Protein AF-A0A7I9XIT5-F1 (afdb_monomer_lite)

Secondary structure (DSSP, 8-state):
-HHHHHHHHHHHHTT-SSTTEEEEEEE--SSS--EEEEEEEEEEE-SS-EEEEEETTSHHHHHHHH--EEEEEEEEGGGTEEEEEEEEEEEPPHHHHHHHHHHS-HHHHHHHHT--TTPPBSSHHHHHHHHHHHHHHHHSPP-SS-TTEEEEEEEEP--TT----EEEE--------------------------------------------------BPPPP-

Radius of gyration: 21.76 Å; chains: 1; bounding box: 58×54×47 Å

Structure (mmCIF, N/CA/C/O backbone):
data_AF-A0A7I9XIT5-F1
#
_entry.id   AF-A0A7I9XIT5-F1
#
loop_
_atom_site.group_PDB
_atom_site.id
_atom_site.type_symbol
_atom_site.label_atom_id
_atom_site.label_alt_id
_atom_site.label_comp_id
_atom_site.label_asym_id
_atom_site.label_entity_id
_atom_site.label_seq_id
_atom_site.pdbx_PDB_ins_code
_atom_site.Cartn_x
_atom_site.Cartn_y
_atom_site.Cartn_z
_atom_site.occupancy
_atom_site.B_iso_or_equiv
_atom_site.auth_seq_id
_atom_site.auth_comp_id
_atom_site.auth_asym_id
_atom_site.auth_atom_id
_atom_site.pdbx_PDB_model_num
ATOM 1 N N . MET A 1 1 ? -12.467 -7.621 12.730 1.00 86.25 1 MET A N 1
ATOM 2 C CA . MET A 1 1 ? -12.068 -8.344 11.501 1.00 86.25 1 MET A CA 1
ATOM 3 C C . MET A 1 1 ? -13.277 -8.776 10.677 1.00 86.25 1 MET A C 1
ATOM 5 O O . MET A 1 1 ? -13.441 -8.299 9.565 1.00 86.25 1 MET A O 1
ATOM 9 N N . GLU A 1 2 ? -14.164 -9.616 11.218 1.00 90.19 2 GLU A N 1
ATOM 10 C CA . GLU A 1 2 ? -15.289 -10.217 10.475 1.00 90.19 2 GLU A CA 1
ATOM 11 C C . GLU A 1 2 ? -16.214 -9.196 9.798 1.00 90.19 2 GLU A C 1
ATOM 13 O O . GLU A 1 2 ? -16.562 -9.346 8.630 1.00 90.19 2 GLU A O 1
ATOM 18 N N . LEU A 1 3 ? -16.551 -8.107 10.500 1.00 90.56 3 LEU A N 1
ATOM 19 C CA . LEU A 1 3 ? -17.359 -7.019 9.942 1.00 90.56 3 LEU A CA 1
ATOM 20 C C . LEU A 1 3 ? -16.701 -6.366 8.717 1.00 90.56 3 LEU A C 1
ATOM 22 O O . LEU A 1 3 ? -17.386 -6.091 7.735 1.00 90.56 3 LEU A O 1
ATOM 26 N N . PHE A 1 4 ? -15.381 -6.158 8.758 1.00 93.94 4 PHE A N 1
ATOM 27 C CA . PHE A 1 4 ? -14.629 -5.629 7.621 1.00 93.94 4 PHE A CA 1
ATOM 28 C C . PHE A 1 4 ? -14.715 -6.584 6.429 1.00 93.94 4 PHE A C 1
ATOM 30 O O . PHE A 1 4 ? -15.044 -6.146 5.333 1.00 93.94 4 PHE A O 1
ATOM 37 N N . ILE A 1 5 ? -14.476 -7.882 6.649 1.00 94.44 5 ILE A N 1
ATOM 38 C CA . ILE A 1 5 ? -14.516 -8.902 5.590 1.00 94.44 5 ILE A CA 1
ATOM 39 C C . ILE A 1 5 ? -15.898 -8.929 4.937 1.00 94.44 5 ILE A C 1
ATOM 41 O O . ILE A 1 5 ? -16.004 -8.828 3.718 1.00 94.44 5 ILE A O 1
ATOM 45 N N . ARG A 1 6 ? -16.967 -8.975 5.739 1.00 95.12 6 ARG A N 1
ATOM 46 C CA . ARG A 1 6 ? -18.344 -8.940 5.231 1.00 95.12 6 ARG A CA 1
ATOM 47 C C . ARG A 1 6 ? -18.611 -7.701 4.379 1.00 95.12 6 ARG A C 1
ATOM 49 O O . ARG A 1 6 ? -19.305 -7.771 3.372 1.00 95.12 6 ARG A O 1
ATOM 56 N N . TRP A 1 7 ? -18.084 -6.554 4.785 1.00 95.50 7 TRP A N 1
ATOM 57 C CA . TRP A 1 7 ? -18.271 -5.308 4.056 1.00 95.50 7 TRP A CA 1
ATOM 58 C C . TRP A 1 7 ? -17.430 -5.193 2.795 1.00 95.50 7 TRP A C 1
ATOM 60 O O . TRP A 1 7 ? -17.923 -4.642 1.816 1.00 95.50 7 TRP A O 1
ATOM 70 N N . LEU A 1 8 ? -16.209 -5.722 2.810 1.00 95.69 8 LEU A N 1
ATOM 71 C CA . LEU A 1 8 ? -15.379 -5.834 1.622 1.00 95.69 8 LEU A CA 1
ATOM 72 C C . LEU A 1 8 ? -16.066 -6.729 0.586 1.00 95.69 8 LEU A C 1
ATOM 74 O O . LEU A 1 8 ? -16.166 -6.336 -0.570 1.00 95.69 8 LEU A O 1
ATOM 78 N N . LEU A 1 9 ? -16.604 -7.879 1.006 1.00 96.25 9 LEU A N 1
ATOM 79 C CA . LEU A 1 9 ? -17.381 -8.760 0.129 1.00 96.25 9 LEU A CA 1
ATOM 80 C C . LEU A 1 9 ? -18.624 -8.050 -0.420 1.00 96.25 9 LEU A C 1
ATOM 82 O O . LEU A 1 9 ? -18.841 -8.056 -1.621 1.00 96.25 9 LEU A O 1
ATOM 86 N N . HIS A 1 10 ? -19.360 -7.316 0.416 1.00 95.50 10 HIS A N 1
ATOM 87 C CA . HIS A 1 10 ? -20.487 -6.503 -0.051 1.00 95.50 10 HIS A CA 1
ATOM 88 C C . HIS A 1 10 ? -20.076 -5.412 -1.060 1.00 95.50 10 HIS A C 1
ATOM 90 O O . HIS A 1 10 ? -20.835 -5.096 -1.969 1.00 95.50 10 HIS A O 1
ATOM 96 N N . ALA A 1 11 ? -18.886 -4.819 -0.916 1.00 95.75 11 ALA A N 1
ATOM 97 C CA . ALA A 1 11 ? -18.350 -3.874 -1.896 1.00 95.75 11 ALA A CA 1
ATOM 98 C C . ALA A 1 11 ? -17.992 -4.561 -3.222 1.00 95.75 11 ALA A C 1
ATOM 100 O O . ALA A 1 11 ? -18.266 -4.002 -4.281 1.00 95.75 11 ALA A O 1
ATOM 101 N N . VAL A 1 12 ? -17.438 -5.776 -3.167 1.00 96.06 12 VAL A N 1
ATOM 102 C CA . VAL A 1 12 ? -17.185 -6.610 -4.352 1.00 96.06 12 VAL A CA 1
ATOM 103 C C . VAL A 1 12 ? -18.496 -6.949 -5.062 1.00 96.06 12 VAL A C 1
ATOM 105 O O . VAL A 1 12 ? -18.626 -6.678 -6.253 1.00 96.06 12 VAL A O 1
ATOM 108 N N . ASP A 1 13 ? -19.480 -7.472 -4.331 1.00 96.25 13 ASP A N 1
ATOM 109 C CA . ASP A 1 13 ? -20.779 -7.875 -4.882 1.00 96.25 13 ASP A CA 1
ATOM 110 C C . ASP A 1 13 ? -21.563 -6.674 -5.434 1.00 96.25 13 ASP A C 1
ATOM 112 O O . ASP A 1 13 ? -22.269 -6.786 -6.433 1.00 96.25 13 ASP A O 1
ATOM 116 N N . GLY A 1 14 ? -21.393 -5.499 -4.820 1.00 93.12 14 GLY A N 1
ATOM 117 C CA . GLY A 1 14 ? -21.957 -4.230 -5.279 1.00 93.12 14 GLY A CA 1
ATOM 118 C C . GLY A 1 14 ? -21.224 -3.587 -6.462 1.00 93.12 14 GLY A C 1
ATOM 119 O O . GLY A 1 14 ? -21.567 -2.467 -6.833 1.00 93.12 14 GLY A O 1
ATOM 120 N N . GLY A 1 15 ? -20.203 -4.238 -7.032 1.00 94.56 15 GLY A N 1
ATOM 121 C CA . GLY A 1 15 ? -19.475 -3.738 -8.201 1.00 94.56 15 GLY A CA 1
ATOM 122 C C . GLY A 1 15 ? -18.632 -2.487 -7.936 1.00 94.56 15 GLY A C 1
ATOM 123 O O . GLY A 1 15 ? -18.342 -1.733 -8.865 1.00 94.56 15 GLY A O 1
ATOM 124 N N . VAL A 1 16 ? -18.237 -2.235 -6.683 1.00 95.44 16 VAL A N 1
ATOM 125 C CA . VAL A 1 16 ? -17.329 -1.129 -6.356 1.00 95.44 16 VAL A CA 1
ATOM 126 C C . VAL A 1 16 ? -15.998 -1.365 -7.066 1.00 95.44 16 VAL A C 1
ATOM 128 O O . VAL A 1 16 ? -15.422 -2.445 -6.961 1.00 95.44 16 VAL A O 1
ATOM 131 N N . ALA A 1 17 ? -15.496 -0.358 -7.783 1.00 94.88 17 ALA A N 1
ATOM 132 C CA . ALA A 1 17 ? -14.190 -0.437 -8.426 1.00 94.88 17 ALA A CA 1
ATOM 133 C C . ALA A 1 17 ? -13.080 -0.579 -7.372 1.00 94.88 17 ALA A C 1
ATOM 135 O O . ALA A 1 17 ? -13.061 0.164 -6.393 1.00 94.88 17 ALA A O 1
ATOM 136 N N . GLU A 1 18 ? -12.173 -1.538 -7.585 1.00 95.25 18 GLU A N 1
ATOM 137 C CA . GLU A 1 18 ? -10.997 -1.789 -6.738 1.00 95.25 18 GLU A CA 1
ATOM 138 C C . GLU A 1 18 ? -11.292 -1.720 -5.221 1.00 95.25 18 GLU A C 1
ATOM 140 O O . GLU A 1 18 ? -10.656 -0.963 -4.490 1.00 95.25 18 GLU A O 1
ATOM 145 N N . PRO A 1 19 ? -12.229 -2.522 -4.680 1.00 96.75 19 PRO A N 1
ATOM 146 C CA . PRO A 1 19 ? -12.700 -2.352 -3.301 1.00 96.75 19 PRO A CA 1
ATOM 147 C C . PRO A 1 19 ? -11.622 -2.676 -2.250 1.00 96.75 19 PRO A C 1
ATOM 149 O O . PRO A 1 19 ? -11.769 -2.346 -1.075 1.00 96.75 19 PRO A O 1
ATOM 152 N N . HIS A 1 20 ? -10.534 -3.314 -2.679 1.00 95.88 20 HIS A N 1
ATOM 153 C CA . HIS A 1 20 ? -9.351 -3.643 -1.895 1.00 95.88 20 HIS A CA 1
ATOM 154 C C . HIS A 1 20 ? -8.276 -2.535 -1.922 1.00 95.88 20 HIS A C 1
ATOM 156 O O . HIS A 1 20 ? -7.278 -2.643 -1.207 1.00 95.88 20 HIS A O 1
ATOM 162 N N . ALA A 1 21 ? -8.442 -1.485 -2.734 1.00 97.31 21 ALA A N 1
ATOM 163 C CA . ALA A 1 21 ? -7.584 -0.311 -2.694 1.00 97.31 21 ALA A CA 1
ATOM 164 C C . ALA A 1 21 ? -7.847 0.491 -1.410 1.00 97.31 21 ALA A C 1
ATOM 166 O O . ALA A 1 21 ? -8.987 0.674 -0.977 1.00 97.31 21 ALA A O 1
ATOM 167 N N . MET A 1 22 ? -6.775 0.967 -0.786 1.00 97.50 22 MET A N 1
ATOM 168 C CA . MET A 1 22 ? -6.832 1.710 0.468 1.00 97.50 22 MET A CA 1
ATOM 169 C C . MET A 1 22 ? -5.786 2.810 0.515 1.00 97.50 22 MET A C 1
ATOM 171 O O . MET A 1 22 ? -4.677 2.653 0.008 1.00 97.50 22 MET A O 1
ATOM 175 N N . THR A 1 23 ? -6.100 3.902 1.200 1.00 98.19 23 THR A N 1
ATOM 176 C CA . THR A 1 23 ? -5.106 4.917 1.545 1.00 98.19 23 THR A CA 1
ATOM 177 C C . THR A 1 23 ? -4.340 4.474 2.784 1.00 98.19 23 THR A C 1
ATOM 179 O O . THR A 1 23 ? -4.941 4.213 3.825 1.00 98.19 23 THR A O 1
ATOM 182 N N . VAL A 1 24 ? -3.014 4.422 2.680 1.00 97.88 24 VAL A N 1
ATOM 183 C CA . VAL A 1 24 ? -2.097 4.137 3.787 1.00 97.88 24 VAL A CA 1
ATOM 184 C C . VAL A 1 24 ? -1.400 5.415 4.216 1.00 97.88 24 VAL A C 1
ATOM 186 O O . VAL A 1 24 ? -0.627 6.002 3.451 1.00 97.88 24 VAL A O 1
ATOM 189 N N . SER A 1 25 ? -1.648 5.815 5.455 1.00 98.19 25 SER A N 1
ATOM 190 C CA . SER A 1 25 ? -1.069 6.998 6.078 1.00 98.19 25 SER A CA 1
ATOM 191 C C . SER A 1 25 ? 0.026 6.596 7.060 1.00 98.19 25 SER A C 1
ATOM 193 O O . SER A 1 25 ? -0.193 5.753 7.929 1.00 98.19 25 SER A O 1
ATOM 195 N N . THR A 1 26 ? 1.198 7.206 6.914 1.00 97.44 26 THR A N 1
ATOM 196 C CA . THR A 1 26 ? 2.395 7.004 7.744 1.00 97.44 26 THR A CA 1
ATOM 197 C C . THR A 1 26 ? 2.946 8.360 8.179 1.00 97.44 26 THR A C 1
ATOM 199 O O . THR A 1 26 ? 2.529 9.398 7.657 1.00 97.44 26 THR A O 1
ATOM 202 N N . VAL A 1 27 ? 3.861 8.381 9.148 1.00 97.19 27 VAL A N 1
ATOM 203 C CA . VAL A 1 27 ? 4.450 9.620 9.675 1.00 97.19 27 VAL A CA 1
ATOM 204 C C . VAL A 1 27 ? 5.961 9.456 9.802 1.00 97.19 27 VAL A C 1
ATOM 206 O O . VAL A 1 27 ? 6.433 8.431 10.294 1.00 97.19 27 VAL A O 1
ATOM 209 N N . SER A 1 28 ? 6.731 10.462 9.381 1.00 95.31 28 SER A N 1
ATOM 210 C CA . SER A 1 28 ? 8.186 10.453 9.562 1.00 95.31 28 SER A CA 1
ATOM 211 C C . SER A 1 28 ? 8.591 10.503 11.038 1.00 95.31 28 SER A C 1
ATOM 213 O O . SER A 1 28 ? 7.968 11.183 11.849 1.00 95.31 28 SER A O 1
ATOM 215 N N . ALA A 1 29 ? 9.681 9.815 11.380 1.00 92.00 29 ALA A N 1
ATOM 216 C CA . ALA A 1 29 ? 10.266 9.801 12.725 1.00 92.00 29 ALA A CA 1
ATOM 217 C C . ALA A 1 29 ? 11.288 10.941 12.946 1.00 92.00 29 ALA A C 1
ATOM 219 O O . ALA A 1 29 ? 12.336 10.735 13.550 1.00 92.00 29 ALA A O 1
ATOM 220 N N . SER A 1 30 ? 11.034 12.122 12.378 1.00 91.19 30 SER A N 1
ATOM 221 C CA . SER A 1 30 ? 11.889 13.313 12.497 1.00 91.19 30 SER A CA 1
ATOM 222 C C . SER A 1 30 ? 11.503 14.171 13.706 1.00 91.19 30 SER A C 1
ATOM 224 O O . SER A 1 30 ? 10.395 14.041 14.219 1.00 91.19 30 SER A O 1
ATOM 226 N N . ALA A 1 31 ? 12.390 15.088 14.119 1.00 90.25 31 ALA A N 1
ATOM 227 C CA . ALA A 1 31 ? 12.098 16.080 15.166 1.00 90.25 31 ALA A CA 1
ATOM 228 C C . ALA A 1 31 ? 10.831 16.902 14.861 1.00 90.25 31 ALA A C 1
ATOM 230 O O . ALA A 1 31 ? 10.067 17.226 15.763 1.00 90.25 31 ALA A O 1
ATOM 231 N N . GLU A 1 32 ? 10.573 17.155 13.574 1.00 94.19 32 GLU A N 1
ATOM 232 C CA . GLU A 1 32 ? 9.282 17.609 13.059 1.00 94.19 32 GLU A CA 1
ATOM 233 C C . GLU A 1 32 ? 8.607 16.474 12.272 1.00 94.19 32 GLU A C 1
ATOM 235 O O . GLU A 1 32 ? 8.936 16.270 11.095 1.00 94.19 32 GLU A O 1
ATOM 240 N N . PRO A 1 33 ? 7.695 15.693 12.874 1.00 93.62 33 PRO A N 1
ATOM 241 C CA . PRO A 1 33 ? 7.004 14.612 12.183 1.00 93.62 33 PRO A CA 1
ATOM 242 C C . PRO A 1 33 ? 6.127 15.146 11.043 1.00 93.62 33 PRO A C 1
ATOM 244 O O . PRO A 1 33 ? 5.300 16.038 11.238 1.00 93.62 33 PRO A O 1
ATOM 247 N N . ARG A 1 34 ? 6.274 14.586 9.839 1.00 95.69 34 ARG A N 1
ATOM 248 C CA . ARG A 1 34 ? 5.466 14.940 8.665 1.00 95.69 34 ARG A CA 1
ATOM 249 C C . ARG A 1 34 ? 4.620 13.737 8.241 1.00 95.69 34 ARG A C 1
ATOM 251 O O . ARG A 1 34 ? 5.191 12.691 7.917 1.00 95.69 34 ARG A O 1
ATOM 258 N N . PRO A 1 35 ? 3.279 13.853 8.223 1.00 96.75 35 PRO A N 1
ATOM 259 C CA . PRO A 1 35 ? 2.423 12.789 7.724 1.00 96.75 35 PRO A CA 1
ATOM 260 C C . PRO A 1 35 ? 2.558 12.656 6.207 1.00 96.75 35 PRO A C 1
ATOM 262 O O . PRO A 1 35 ? 2.826 13.621 5.488 1.00 96.75 35 PRO A O 1
ATOM 265 N N . SER A 1 36 ? 2.348 11.447 5.706 1.00 96.69 36 SER A N 1
ATOM 266 C CA . SER A 1 36 ? 2.300 11.163 4.281 1.00 96.69 36 SER A CA 1
ATOM 267 C C . SER A 1 36 ? 1.276 10.067 3.993 1.00 96.69 36 SER A C 1
ATOM 269 O O . SER A 1 36 ? 1.091 9.154 4.795 1.00 96.69 36 SER A O 1
ATOM 271 N N . ALA A 1 37 ? 0.593 10.154 2.852 1.00 97.19 37 ALA A N 1
ATOM 272 C CA . ALA A 1 37 ? -0.469 9.228 2.471 1.00 97.19 37 ALA A CA 1
ATOM 273 C C . ALA A 1 37 ? -0.344 8.827 0.997 1.00 97.19 37 ALA A C 1
ATOM 275 O O . ALA A 1 37 ? 0.180 9.585 0.182 1.00 97.19 37 ALA A O 1
ATOM 276 N N . ARG A 1 38 ? -0.780 7.611 0.661 1.00 97.12 38 ARG A N 1
ATOM 277 C CA . ARG A 1 38 ? -0.820 7.076 -0.711 1.00 97.12 38 ARG A CA 1
ATOM 278 C C . ARG A 1 38 ? -1.791 5.911 -0.807 1.00 97.12 38 ARG A C 1
ATOM 280 O O . ARG A 1 38 ? -2.030 5.246 0.197 1.00 97.12 38 ARG A O 1
ATOM 287 N N . VAL A 1 39 ? -2.270 5.625 -2.011 1.00 97.19 39 VAL A N 1
ATOM 288 C CA . VAL A 1 39 ? -3.070 4.426 -2.282 1.00 97.19 39 VAL A CA 1
ATOM 289 C C . VAL A 1 39 ? -2.159 3.201 -2.366 1.00 97.19 39 VAL A C 1
ATOM 291 O O . VAL A 1 39 ? -1.107 3.251 -3.002 1.00 97.19 39 VAL A O 1
ATOM 294 N N . LEU A 1 40 ? -2.556 2.113 -1.710 1.00 95.88 40 LEU A N 1
ATOM 295 C CA . LEU A 1 40 ? -1.983 0.775 -1.820 1.00 95.88 40 LEU A CA 1
ATOM 296 C C . LEU A 1 40 ? -3.095 -0.266 -1.949 1.00 95.88 40 LEU A C 1
ATOM 298 O O . LEU A 1 40 ? -4.263 -0.007 -1.674 1.00 95.88 40 LEU A O 1
ATOM 302 N N . ILE A 1 41 ? -2.692 -1.468 -2.337 1.00 94.44 41 ILE A N 1
ATOM 303 C CA . ILE A 1 41 ? -3.561 -2.631 -2.487 1.00 94.44 41 ILE A CA 1
ATOM 304 C C . ILE A 1 41 ? -3.482 -3.469 -1.210 1.00 94.44 41 ILE A C 1
ATOM 306 O O . ILE A 1 41 ? -2.389 -3.886 -0.810 1.00 94.44 41 ILE A O 1
ATOM 310 N N . LEU A 1 42 ? -4.637 -3.736 -0.599 1.00 95.62 42 LEU A N 1
ATOM 311 C CA . LEU A 1 42 ? -4.781 -4.768 0.422 1.00 95.62 42 LEU A CA 1
ATOM 312 C C . LEU A 1 42 ? -4.496 -6.135 -0.210 1.00 95.62 42 LEU A C 1
ATOM 314 O O . LEU A 1 42 ? -5.175 -6.546 -1.149 1.00 95.62 42 LEU A O 1
ATOM 318 N N . LYS A 1 43 ? -3.468 -6.819 0.289 1.00 91.31 43 LYS A N 1
ATOM 319 C CA . LYS A 1 43 ? -3.025 -8.123 -0.216 1.00 91.31 43 LYS A CA 1
ATOM 320 C C . LYS A 1 43 ? -3.790 -9.271 0.410 1.00 91.31 43 LYS A C 1
ATOM 322 O O . LYS A 1 43 ? -4.073 -10.248 -0.273 1.00 91.31 43 LYS A O 1
ATOM 327 N N . ASP A 1 44 ? -4.080 -9.149 1.698 1.00 92.31 44 ASP A N 1
ATOM 328 C CA . ASP A 1 44 ? -4.670 -10.224 2.478 1.00 92.31 44 ASP A CA 1
ATOM 329 C C . ASP A 1 44 ? -5.199 -9.711 3.817 1.00 92.31 44 ASP A C 1
ATOM 331 O O . ASP A 1 44 ? -4.865 -8.599 4.248 1.00 92.31 44 ASP A O 1
ATOM 335 N N . ILE A 1 45 ? -5.991 -10.547 4.482 1.00 93.00 45 ILE A N 1
ATOM 336 C CA . ILE A 1 45 ? -6.498 -10.314 5.830 1.00 93.00 45 ILE A CA 1
ATOM 337 C C . ILE A 1 45 ? -6.534 -11.644 6.569 1.00 93.00 45 ILE A C 1
ATOM 339 O O . ILE A 1 45 ? -7.233 -12.568 6.153 1.00 93.00 45 ILE A O 1
ATOM 343 N N . ASP A 1 46 ? -5.860 -11.716 7.707 1.00 90.69 46 ASP A N 1
ATOM 344 C CA . ASP A 1 46 ? -5.888 -12.889 8.572 1.00 90.69 46 ASP A CA 1
ATOM 345 C C . ASP A 1 46 ? -6.102 -12.491 10.042 1.00 90.69 46 ASP A C 1
ATOM 347 O O . ASP A 1 46 ? -6.501 -11.369 10.347 1.00 90.69 46 ASP A O 1
ATOM 351 N N . ARG A 1 47 ? -5.885 -13.419 10.982 1.00 88.31 47 ARG A N 1
ATOM 352 C CA . ARG A 1 47 ? -6.023 -13.141 12.426 1.00 88.31 47 ARG A CA 1
ATOM 353 C C . ARG A 1 47 ? -5.021 -12.104 12.935 1.00 88.31 47 ARG A C 1
ATOM 355 O O . ARG A 1 47 ? -5.275 -11.477 13.959 1.00 88.31 47 ARG A O 1
ATOM 362 N N . ALA A 1 48 ? -3.895 -11.964 12.251 1.00 87.44 48 ALA A N 1
ATOM 363 C CA . ALA A 1 48 ? -2.812 -11.072 12.589 1.00 87.44 48 ALA A CA 1
ATOM 364 C C . ALA A 1 48 ? -3.133 -9.638 12.115 1.00 87.44 48 ALA A C 1
ATOM 366 O O . ALA A 1 48 ? -2.861 -8.678 12.845 1.00 87.44 48 ALA A O 1
ATOM 367 N N . GLY A 1 49 ? -3.767 -9.458 10.953 1.00 92.62 49 GLY A N 1
ATOM 368 C CA . GLY A 1 49 ? -4.279 -8.145 10.552 1.00 92.62 49 GLY A CA 1
ATOM 369 C C . GLY A 1 49 ? -4.471 -7.948 9.054 1.00 92.62 49 GLY A C 1
ATOM 370 O O . GLY A 1 49 ? -4.830 -8.865 8.325 1.00 92.62 49 GLY A O 1
ATOM 371 N N . TRP A 1 50 ? -4.259 -6.709 8.605 1.00 95.94 50 TRP A N 1
ATOM 372 C CA . TRP A 1 50 ? -4.361 -6.311 7.199 1.00 95.94 50 TRP A CA 1
ATOM 373 C C . TRP A 1 50 ? -2.973 -6.283 6.571 1.00 95.94 50 TRP A C 1
ATOM 375 O O . TRP A 1 50 ? -2.102 -5.547 7.044 1.00 95.94 50 TRP A O 1
ATOM 385 N N . HIS A 1 51 ? -2.780 -7.034 5.488 1.00 94.50 51 HIS A N 1
ATOM 386 C CA . HIS A 1 51 ? -1.481 -7.151 4.835 1.00 94.50 51 HIS A CA 1
ATOM 387 C C . HIS A 1 51 ? -1.386 -6.272 3.592 1.00 94.50 51 HIS A C 1
ATOM 389 O O . HIS A 1 51 ? -2.288 -6.245 2.755 1.00 94.50 51 HIS A O 1
ATOM 395 N N . PHE A 1 52 ? -0.263 -5.587 3.424 1.00 94.50 52 PHE A N 1
ATOM 396 C CA . PHE A 1 52 ? 0.050 -4.786 2.244 1.00 94.50 52 PHE A CA 1
ATOM 397 C C . PHE A 1 52 ? 1.543 -4.851 1.934 1.00 94.50 52 PHE A C 1
ATOM 399 O O . PHE A 1 52 ? 2.361 -5.145 2.797 1.00 94.50 52 PHE A O 1
ATOM 406 N N . ALA A 1 53 ? 1.925 -4.572 0.691 1.00 89.75 53 ALA A N 1
ATOM 407 C CA . ALA A 1 53 ? 3.334 -4.545 0.316 1.00 89.75 53 ALA A CA 1
ATOM 408 C C . ALA A 1 53 ? 3.948 -3.160 0.565 1.00 89.75 53 ALA A C 1
ATOM 410 O O . ALA A 1 53 ? 3.403 -2.139 0.137 1.00 89.75 53 ALA A O 1
ATOM 411 N N . ALA A 1 54 ? 5.126 -3.127 1.180 1.00 89.00 54 ALA A N 1
ATOM 412 C CA . ALA A 1 54 ? 5.931 -1.925 1.317 1.00 89.00 54 ALA A CA 1
ATOM 413 C C . ALA A 1 54 ? 7.405 -2.240 1.065 1.00 89.00 54 ALA A C 1
ATOM 415 O O . ALA A 1 54 ? 8.002 -3.139 1.650 1.00 89.00 54 ALA A O 1
ATOM 416 N N . SER A 1 55 ? 7.999 -1.467 0.164 1.00 85.50 55 SER A N 1
ATOM 417 C CA . SER A 1 55 ? 9.409 -1.594 -0.157 1.00 85.50 55 SER A CA 1
ATOM 418 C C . SER A 1 55 ? 10.274 -0.865 0.872 1.00 85.50 55 SER A C 1
ATOM 420 O O . SER A 1 55 ? 9.973 0.287 1.199 1.00 85.50 55 SER A O 1
ATOM 422 N N . SER A 1 56 ? 11.343 -1.509 1.347 1.00 82.94 56 SER A N 1
ATOM 423 C CA . SER A 1 56 ? 12.291 -0.964 2.333 1.00 82.94 56 SER A CA 1
ATOM 424 C C . SER A 1 56 ? 12.983 0.314 1.845 1.00 82.94 56 SER A C 1
ATOM 426 O O . SER A 1 56 ? 13.211 1.223 2.637 1.00 82.94 56 SER A O 1
ATOM 428 N N . VAL A 1 57 ? 13.233 0.432 0.536 1.00 83.56 57 VAL A N 1
ATOM 429 C CA . VAL A 1 57 ? 13.841 1.630 -0.082 1.00 83.56 57 VAL A CA 1
ATOM 430 C C . VAL A 1 57 ? 12.835 2.743 -0.375 1.00 83.56 57 VAL A C 1
ATOM 432 O O . VAL A 1 57 ? 13.223 3.849 -0.742 1.00 83.56 57 VAL A O 1
ATOM 435 N N . SER A 1 58 ? 11.536 2.469 -0.238 1.00 89.06 58 SER A N 1
ATOM 436 C CA . SER A 1 58 ? 10.508 3.482 -0.458 1.00 89.06 58 SER A CA 1
ATOM 437 C C . SER A 1 58 ? 10.323 4.359 0.774 1.00 89.06 58 SER A C 1
ATOM 439 O O . SER A 1 58 ? 10.494 3.899 1.904 1.00 89.06 58 SER A O 1
ATOM 441 N N . ARG A 1 59 ? 9.850 5.596 0.575 1.00 90.94 59 ARG A N 1
ATOM 442 C CA . ARG A 1 59 ? 9.551 6.527 1.679 1.00 90.94 59 ARG A CA 1
ATOM 443 C C . ARG A 1 59 ? 8.695 5.883 2.778 1.00 90.94 59 ARG A C 1
ATOM 445 O O . ARG A 1 59 ? 9.043 5.974 3.946 1.00 90.94 59 ARG A O 1
ATOM 452 N N . LYS A 1 60 ? 7.614 5.183 2.409 1.00 93.25 60 LYS A N 1
ATOM 453 C CA . LYS A 1 60 ? 6.714 4.533 3.381 1.00 93.25 60 LYS A CA 1
ATOM 454 C C . LYS A 1 60 ? 7.409 3.414 4.168 1.00 93.25 60 LYS A C 1
ATOM 456 O O . LYS A 1 60 ? 7.149 3.267 5.350 1.00 93.25 60 LYS A O 1
ATOM 461 N N . GLY A 1 61 ? 8.291 2.642 3.527 1.00 91.62 61 GLY A N 1
ATOM 462 C CA . GLY A 1 61 ? 9.030 1.573 4.200 1.00 91.62 61 GLY A CA 1
ATOM 463 C C . GLY A 1 61 ? 10.043 2.141 5.186 1.00 91.62 61 GLY A C 1
ATOM 464 O O . GLY A 1 61 ? 10.106 1.696 6.326 1.00 91.62 61 GLY A O 1
ATOM 465 N N . ALA A 1 62 ? 10.757 3.192 4.779 1.00 91.94 62 ALA A N 1
ATOM 466 C CA . ALA A 1 62 ? 11.693 3.917 5.630 1.00 91.94 62 ALA A CA 1
ATOM 467 C C . ALA A 1 62 ? 11.012 4.629 6.817 1.00 91.94 62 ALA A C 1
ATOM 469 O O . ALA A 1 62 ? 11.605 4.718 7.894 1.00 91.94 62 ALA A O 1
ATOM 470 N N . GLU A 1 63 ? 9.793 5.147 6.628 1.00 94.75 63 GLU A N 1
ATOM 471 C CA . GLU A 1 63 ? 8.968 5.703 7.707 1.00 94.75 63 GLU A CA 1
ATOM 472 C C . GLU A 1 63 ? 8.513 4.595 8.666 1.00 94.75 63 GLU A C 1
ATOM 474 O O . GLU A 1 63 ? 8.805 4.688 9.853 1.00 94.75 63 GLU A O 1
ATOM 479 N N . LEU A 1 64 ? 7.915 3.507 8.161 1.00 95.00 64 LEU A N 1
ATOM 480 C CA . LEU A 1 64 ? 7.405 2.396 8.981 1.00 95.00 64 LEU A CA 1
ATOM 481 C C . LEU A 1 64 ? 8.495 1.646 9.757 1.00 95.00 64 LEU A C 1
ATOM 483 O O . LEU A 1 64 ? 8.231 1.143 10.845 1.00 95.00 64 LEU A O 1
ATOM 487 N N . ALA A 1 65 ? 9.722 1.605 9.236 1.00 92.50 65 ALA A N 1
ATOM 488 C CA . ALA A 1 65 ? 10.864 1.032 9.945 1.00 92.50 65 ALA A CA 1
ATOM 489 C C . ALA A 1 65 ? 11.265 1.838 11.194 1.00 92.50 65 ALA A C 1
ATOM 491 O O . ALA A 1 65 ? 11.821 1.272 12.130 1.00 92.50 65 ALA A O 1
AT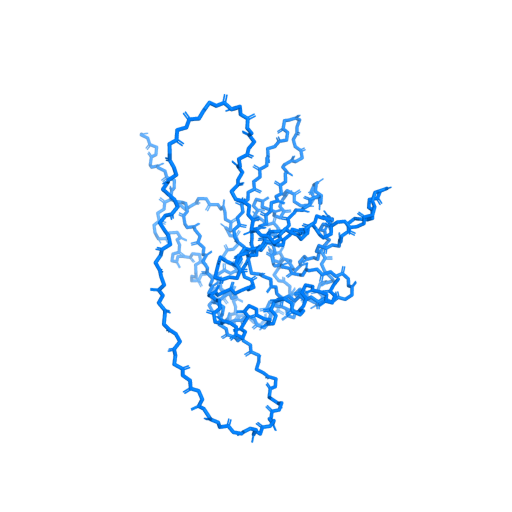OM 492 N N . ARG A 1 66 ? 11.008 3.155 11.212 1.00 94.81 66 ARG A N 1
ATOM 493 C CA . ARG A 1 66 ? 11.376 4.051 12.324 1.00 94.81 66 ARG A CA 1
ATOM 494 C C . ARG A 1 66 ? 10.193 4.411 13.218 1.00 94.81 66 ARG A C 1
ATOM 496 O O . ARG A 1 66 ? 10.359 4.571 14.420 1.00 94.81 66 ARG A O 1
ATOM 503 N N . ASN A 1 67 ? 9.012 4.554 12.630 1.00 95.94 67 ASN A N 1
ATOM 504 C CA . ASN A 1 67 ? 7.753 4.796 13.311 1.00 95.94 67 ASN A CA 1
ATOM 505 C C . ASN A 1 67 ? 6.697 3.847 12.729 1.00 95.94 67 ASN A C 1
ATOM 507 O O . ASN A 1 67 ? 6.163 4.117 11.651 1.00 95.94 67 ASN A O 1
ATOM 511 N N . PRO A 1 68 ? 6.371 2.746 13.423 1.00 95.56 68 PRO A N 1
ATOM 512 C CA . PRO A 1 68 ? 5.485 1.733 12.873 1.00 95.56 68 PRO A CA 1
ATOM 513 C C . PRO A 1 68 ? 4.002 2.125 12.962 1.00 95.56 68 PRO A C 1
ATOM 515 O O . PRO A 1 68 ? 3.152 1.336 12.556 1.00 95.56 68 PRO A O 1
ATOM 518 N N . ALA A 1 69 ? 3.658 3.309 13.484 1.00 96.12 69 ALA A N 1
ATOM 519 C CA . ALA A 1 69 ? 2.281 3.790 13.503 1.00 96.12 69 ALA A CA 1
ATOM 520 C C . ALA A 1 69 ? 1.743 3.977 12.075 1.00 96.12 69 ALA A C 1
ATOM 522 O O . ALA A 1 69 ? 2.346 4.658 11.240 1.00 96.12 69 ALA A O 1
ATOM 523 N N . VAL A 1 70 ? 0.582 3.384 11.802 1.00 97.06 70 VAL A N 1
ATOM 524 C CA . VAL A 1 70 ? -0.042 3.391 10.477 1.00 97.06 70 VAL A CA 1
ATOM 525 C C . VAL A 1 70 ? -1.560 3.502 10.585 1.00 97.06 70 VAL A C 1
ATOM 527 O O . VAL A 1 70 ? -2.179 2.950 11.497 1.00 97.06 70 VAL A O 1
ATOM 530 N N . ALA A 1 71 ? -2.170 4.189 9.621 1.00 97.25 71 ALA A N 1
ATOM 531 C CA . ALA A 1 71 ? -3.615 4.180 9.427 1.00 97.25 71 ALA A CA 1
ATOM 532 C C . ALA A 1 71 ? -3.971 3.733 8.005 1.00 97.25 71 ALA A C 1
ATOM 534 O O . ALA A 1 71 ? -3.367 4.185 7.032 1.00 97.25 71 ALA A O 1
ATOM 535 N N . LEU A 1 72 ? -4.969 2.860 7.888 1.00 97.38 72 LEU A N 1
ATOM 536 C CA . LEU A 1 72 ? -5.536 2.374 6.634 1.00 97.38 72 LEU A CA 1
ATOM 537 C C . LEU A 1 72 ? -6.946 2.945 6.482 1.00 97.38 72 LEU A C 1
ATOM 539 O O . LEU A 1 72 ? -7.749 2.863 7.413 1.00 97.38 72 LEU A O 1
ATOM 543 N N . THR A 1 73 ? -7.255 3.516 5.321 1.00 97.50 73 THR A N 1
ATOM 544 C CA . THR A 1 73 ? -8.583 4.062 5.013 1.00 97.50 73 THR A CA 1
ATOM 545 C C . THR A 1 73 ? -9.123 3.457 3.728 1.00 97.50 73 THR A C 1
ATOM 547 O O . THR A 1 73 ? -8.532 3.622 2.664 1.00 97.50 73 THR A O 1
ATOM 550 N N . PHE A 1 74 ? -10.274 2.801 3.832 1.00 96.75 74 PHE A N 1
ATOM 551 C CA . PHE A 1 74 ? -11.060 2.303 2.709 1.00 96.75 74 PHE A CA 1
ATOM 552 C C . PHE A 1 74 ? -12.246 3.232 2.504 1.00 96.75 74 PHE A C 1
ATOM 554 O O . PHE A 1 74 ? -12.918 3.595 3.474 1.00 96.75 74 PHE A O 1
ATOM 561 N N . TYR A 1 75 ? -12.518 3.602 1.259 1.00 95.56 75 TYR A N 1
ATOM 562 C CA . TYR A 1 75 ? -13.659 4.438 0.919 1.00 95.56 75 TYR A CA 1
ATOM 563 C C . TYR A 1 75 ? -14.403 3.844 -0.271 1.00 95.56 75 TYR A C 1
ATOM 565 O O . TYR A 1 75 ? -13.859 3.735 -1.365 1.00 95.56 75 TYR A O 1
ATOM 573 N N . TRP A 1 76 ? -15.656 3.460 -0.038 1.00 95.56 76 TRP A N 1
ATOM 574 C CA . TRP A 1 76 ? -16.541 2.880 -1.039 1.00 95.56 76 TRP A CA 1
ATOM 575 C C . TRP A 1 76 ? -17.712 3.843 -1.267 1.00 95.56 76 TRP A C 1
ATOM 577 O O . TRP A 1 76 ? -18.749 3.719 -0.605 1.00 95.56 76 TRP A O 1
ATOM 587 N N . PRO A 1 77 ? -17.555 4.834 -2.165 1.00 91.44 77 PRO A N 1
ATOM 588 C CA . PRO A 1 77 ? -18.529 5.912 -2.344 1.00 91.44 77 PRO A CA 1
ATOM 589 C C . PRO A 1 77 ? -19.906 5.399 -2.773 1.00 91.44 77 PRO A C 1
ATOM 591 O O . PRO A 1 77 ? -20.910 5.863 -2.244 1.00 91.44 77 PRO A O 1
ATOM 594 N N . ALA A 1 78 ? -19.961 4.383 -3.643 1.00 90.44 78 ALA A N 1
ATOM 595 C CA . ALA A 1 78 ? -21.216 3.768 -4.088 1.00 90.44 78 ALA A CA 1
ATOM 596 C C . ALA A 1 78 ? -22.027 3.132 -2.942 1.00 90.44 78 ALA A C 1
ATOM 598 O O . ALA A 1 78 ? -23.230 2.934 -3.070 1.00 90.44 78 ALA A O 1
ATOM 599 N N . LEU A 1 79 ? -21.376 2.835 -1.812 1.00 91.50 79 LEU A N 1
ATOM 600 C CA . LEU A 1 79 ? -22.007 2.296 -0.608 1.00 91.50 79 LEU A CA 1
ATOM 601 C C . LEU A 1 79 ? -22.135 3.331 0.522 1.00 91.50 79 LEU A C 1
ATOM 603 O O . LEU A 1 79 ? -22.546 2.962 1.623 1.00 91.50 79 LEU A O 1
ATOM 607 N N . GLY A 1 80 ? -21.722 4.586 0.299 1.00 90.44 80 GLY A N 1
ATOM 608 C CA . GLY A 1 80 ? -21.695 5.629 1.332 1.00 90.44 80 GLY A CA 1
ATOM 609 C C . GLY A 1 80 ? -20.867 5.235 2.560 1.00 90.44 80 GLY A C 1
ATOM 610 O O . GLY A 1 80 ? -21.258 5.512 3.695 1.00 90.44 80 GLY A O 1
ATOM 611 N N . ARG A 1 81 ? -19.762 4.503 2.362 1.00 92.44 81 ARG A N 1
ATOM 612 C CA . ARG A 1 81 ? -19.069 3.810 3.455 1.00 92.44 81 ARG A CA 1
ATOM 613 C C . ARG A 1 81 ? -17.584 4.134 3.501 1.00 92.44 81 ARG A C 1
ATOM 615 O O . ARG A 1 81 ? -16.883 4.012 2.498 1.00 92.44 81 ARG A O 1
ATOM 622 N N . GLN A 1 82 ? -17.102 4.452 4.701 1.00 94.69 82 GLN A N 1
ATOM 623 C CA . GLN A 1 82 ? -15.682 4.574 5.002 1.00 94.69 82 GLN A CA 1
ATOM 624 C C . GLN A 1 82 ? -15.299 3.641 6.154 1.00 94.69 82 GLN A C 1
ATOM 626 O O . GLN A 1 82 ? -15.995 3.560 7.170 1.00 94.69 82 GLN A O 1
ATOM 631 N N . VAL A 1 83 ? -14.166 2.956 6.009 1.00 94.94 83 VAL A N 1
ATOM 632 C CA . VAL A 1 83 ? -13.588 2.134 7.074 1.00 94.94 83 VAL A CA 1
ATOM 633 C C . VAL A 1 83 ? -12.184 2.614 7.390 1.00 94.94 83 VAL A C 1
ATOM 635 O O . VAL A 1 83 ? -11.349 2.717 6.493 1.00 94.94 83 VAL A O 1
ATOM 638 N N . ARG A 1 84 ? -11.924 2.888 8.671 1.00 95.62 84 ARG A N 1
ATOM 639 C CA . ARG A 1 84 ? -10.603 3.263 9.178 1.00 95.62 84 ARG A CA 1
ATOM 640 C C . ARG A 1 84 ? -10.059 2.193 10.114 1.00 95.62 84 ARG A C 1
ATOM 642 O O . ARG A 1 84 ? -10.754 1.758 11.033 1.00 95.62 84 ARG A O 1
ATOM 649 N N . VAL A 1 85 ? -8.809 1.811 9.887 1.00 94.12 85 VAL A N 1
ATOM 650 C CA . VAL A 1 85 ? -8.031 0.907 10.739 1.00 94.12 85 VAL A CA 1
ATOM 651 C C . VAL A 1 85 ? -6.783 1.654 11.186 1.00 94.12 85 VAL A C 1
ATOM 653 O O . VAL A 1 85 ? -6.031 2.136 10.347 1.00 94.12 85 VAL A O 1
ATOM 656 N N . GLU A 1 86 ? -6.561 1.762 12.489 1.00 95.38 86 GLU A N 1
ATOM 657 C CA . GLU A 1 86 ? -5.368 2.380 13.078 1.00 95.38 86 GLU A CA 1
ATOM 658 C C . GLU A 1 86 ? -4.587 1.300 13.830 1.00 95.38 86 GLU A C 1
ATOM 660 O O . GLU A 1 86 ? -5.184 0.451 14.499 1.00 95.38 86 GLU A O 1
ATOM 665 N N . GLY A 1 87 ? -3.262 1.284 13.684 1.00 93.88 87 GLY A N 1
ATOM 666 C CA . GLY A 1 87 ? -2.457 0.203 14.233 1.00 93.88 87 GLY A CA 1
ATOM 667 C C . GLY A 1 87 ? -0.951 0.377 14.081 1.00 93.88 87 GLY A C 1
ATOM 668 O O . GLY A 1 87 ? -0.445 1.464 13.800 1.00 93.88 87 GLY A O 1
ATOM 669 N N . VAL A 1 88 ? -0.243 -0.732 14.287 1.00 95.31 88 VAL A N 1
ATOM 670 C CA . VAL A 1 88 ? 1.215 -0.846 14.175 1.00 95.31 88 VAL A CA 1
ATOM 671 C C . VAL A 1 88 ? 1.545 -1.780 13.015 1.00 95.31 88 VAL A C 1
ATOM 673 O O . VAL A 1 88 ? 1.074 -2.919 12.981 1.00 95.31 88 VAL A O 1
ATOM 676 N N . ALA A 1 89 ? 2.361 -1.307 12.075 1.00 95.12 89 ALA A N 1
ATOM 677 C CA . ALA A 1 89 ? 2.886 -2.112 10.984 1.00 95.12 89 ALA A CA 1
ATOM 678 C C . ALA A 1 89 ? 4.073 -2.965 11.454 1.00 95.12 89 ALA A C 1
ATOM 680 O O . ALA A 1 89 ? 4.981 -2.473 12.125 1.00 95.12 89 ALA A O 1
ATOM 681 N N . ARG A 1 90 ? 4.096 -4.237 11.060 1.00 92.31 90 ARG A N 1
ATOM 682 C CA . ARG A 1 90 ? 5.219 -5.162 11.260 1.00 92.31 90 ARG A CA 1
ATOM 683 C C . ARG A 1 90 ? 5.551 -5.844 9.941 1.00 92.31 90 ARG A C 1
ATOM 685 O O . ARG A 1 90 ? 4.656 -6.079 9.137 1.00 92.31 90 ARG A O 1
ATOM 692 N N . ALA A 1 91 ? 6.825 -6.135 9.702 1.00 90.69 91 ALA A N 1
ATOM 693 C CA . ALA A 1 91 ? 7.209 -6.947 8.553 1.00 90.69 91 ALA A CA 1
ATOM 694 C C . ALA A 1 91 ? 6.743 -8.394 8.766 1.00 90.69 91 ALA A C 1
ATOM 696 O O . ALA A 1 91 ? 6.935 -8.947 9.851 1.00 90.69 91 ALA A O 1
ATOM 697 N N . ASP A 1 92 ? 6.154 -8.990 7.733 1.00 86.81 92 ASP A N 1
ATOM 698 C CA . ASP A 1 92 ? 5.856 -10.419 7.718 1.00 86.81 92 ASP A CA 1
ATOM 699 C C . ASP A 1 92 ? 7.162 -11.233 7.643 1.00 86.81 92 ASP A C 1
ATOM 701 O O . ASP A 1 92 ? 8.183 -10.731 7.151 1.00 86.81 92 ASP A O 1
ATOM 705 N N . PRO A 1 93 ? 7.146 -12.509 8.074 1.00 87.12 93 PRO A N 1
ATOM 706 C CA . PRO A 1 93 ? 8.268 -13.421 7.899 1.00 87.12 93 PRO A CA 1
ATOM 707 C C . PRO A 1 93 ? 8.815 -13.424 6.458 1.00 87.12 93 PRO A C 1
ATOM 709 O O . PRO A 1 93 ? 8.031 -13.336 5.500 1.00 87.12 93 PRO A O 1
ATOM 712 N N . PRO A 1 94 ? 10.141 -13.583 6.266 1.00 83.88 94 PRO A N 1
ATOM 713 C CA . PRO A 1 94 ? 10.762 -13.597 4.939 1.00 83.88 94 PRO A CA 1
ATOM 714 C C . PRO A 1 94 ? 10.111 -14.586 3.965 1.00 83.88 94 PRO A C 1
ATOM 716 O O . PRO A 1 94 ? 9.996 -14.303 2.775 1.00 83.88 94 PRO A O 1
ATOM 719 N N . GLN A 1 95 ? 9.626 -15.719 4.475 1.00 85.12 95 GLN A N 1
ATOM 720 C CA . GLN A 1 95 ? 8.950 -16.755 3.699 1.00 85.12 95 GLN A CA 1
ATOM 721 C C . GLN A 1 95 ? 7.641 -16.238 3.082 1.00 85.12 95 GLN A C 1
ATOM 723 O O . GLN A 1 95 ? 7.463 -16.346 1.870 1.00 85.12 95 GLN A O 1
ATOM 728 N N . LEU A 1 96 ? 6.777 -15.587 3.874 1.00 84.25 96 LEU A N 1
ATOM 729 C CA . LEU A 1 96 ? 5.518 -15.004 3.386 1.00 84.25 96 LEU A CA 1
ATOM 730 C C . LEU A 1 96 ? 5.764 -13.843 2.416 1.00 84.25 96 LEU A C 1
ATOM 732 O O . LEU A 1 96 ? 5.035 -13.666 1.440 1.00 84.25 96 LEU A O 1
ATOM 736 N N . THR A 1 97 ? 6.821 -13.065 2.653 1.00 84.31 97 THR A N 1
ATOM 737 C CA . THR A 1 97 ? 7.254 -12.013 1.728 1.00 84.31 97 THR A CA 1
ATOM 738 C C . THR A 1 97 ? 7.699 -12.598 0.381 1.00 84.31 97 THR A C 1
ATOM 740 O O . THR A 1 97 ? 7.294 -12.102 -0.673 1.00 84.31 97 THR A O 1
ATOM 743 N N . ALA A 1 98 ? 8.497 -13.669 0.392 1.00 84.31 98 ALA A N 1
ATOM 744 C CA . ALA A 1 98 ? 8.949 -14.343 -0.823 1.00 84.31 98 ALA A CA 1
ATOM 745 C C . ALA A 1 98 ? 7.790 -15.013 -1.581 1.00 84.31 98 ALA A C 1
ATOM 747 O O . ALA A 1 98 ? 7.767 -15.012 -2.811 1.00 84.31 98 ALA A O 1
ATOM 748 N N . GLU A 1 99 ? 6.811 -15.570 -0.870 1.00 85.81 99 GLU A N 1
ATOM 749 C CA . GLU A 1 99 ? 5.580 -16.107 -1.456 1.00 85.81 99 GLU A CA 1
ATOM 750 C C . GLU A 1 99 ? 4.731 -15.021 -2.122 1.00 85.81 99 GLU A C 1
ATOM 752 O O . GLU A 1 99 ? 4.380 -15.182 -3.292 1.00 85.81 99 GLU A O 1
ATOM 757 N N . ASP A 1 100 ? 4.475 -13.893 -1.446 1.00 85.38 100 ASP A N 1
ATOM 758 C CA . ASP A 1 100 ? 3.771 -12.750 -2.049 1.00 85.38 100 ASP A CA 1
ATOM 759 C C . ASP A 1 100 ? 4.502 -12.249 -3.294 1.00 85.38 100 ASP A C 1
ATOM 761 O O . ASP A 1 100 ? 3.874 -12.016 -4.325 1.00 85.38 100 ASP A O 1
ATOM 765 N N . PHE A 1 101 ? 5.831 -12.126 -3.236 1.00 85.75 101 PHE A N 1
ATOM 766 C CA . PHE A 1 101 ? 6.619 -11.705 -4.388 1.00 85.75 101 PHE A CA 1
ATOM 767 C C . PHE A 1 101 ? 6.498 -12.688 -5.556 1.00 85.75 101 PHE A C 1
ATOM 769 O O . PHE A 1 101 ? 6.236 -12.264 -6.679 1.00 85.75 101 PHE A O 1
ATOM 776 N N . ARG A 1 102 ? 6.624 -13.998 -5.306 1.00 86.38 102 ARG A N 1
ATOM 777 C CA . ARG A 1 102 ? 6.480 -15.034 -6.343 1.00 86.38 102 ARG A CA 1
ATOM 778 C C . ARG A 1 102 ? 5.073 -15.089 -6.934 1.00 86.38 102 ARG A C 1
ATOM 780 O O . ARG A 1 102 ? 4.949 -15.389 -8.115 1.00 86.38 102 ARG A O 1
ATOM 787 N N . ALA A 1 103 ? 4.038 -14.765 -6.164 1.00 87.06 103 ALA A N 1
ATOM 788 C CA . ALA A 1 103 ? 2.656 -14.744 -6.642 1.00 87.06 103 ALA A CA 1
ATOM 789 C C . ALA A 1 103 ? 2.337 -13.556 -7.573 1.00 87.06 103 ALA A C 1
ATOM 791 O O . ALA A 1 103 ? 1.281 -13.537 -8.210 1.00 87.06 103 ALA A O 1
ATOM 792 N N . ARG A 1 104 ? 3.218 -12.551 -7.660 1.00 86.88 104 ARG A N 1
ATOM 793 C CA . ARG A 1 104 ? 3.059 -11.408 -8.570 1.00 86.88 104 ARG A CA 1
ATOM 794 C C . ARG A 1 104 ? 3.311 -11.820 -10.021 1.00 86.88 104 ARG A C 1
ATOM 796 O O . ARG A 1 104 ? 4.115 -12.710 -10.292 1.00 86.88 104 ARG A O 1
ATOM 803 N N . SER A 1 105 ? 2.666 -11.116 -10.953 1.00 88.00 105 SER A N 1
ATOM 804 C CA . SER A 1 105 ? 2.999 -11.216 -12.377 1.00 88.00 105 SER A CA 1
ATOM 805 C C . SER A 1 105 ? 4.454 -10.817 -12.623 1.00 88.00 105 SER A C 1
ATOM 807 O O . SER A 1 105 ? 5.016 -10.019 -11.870 1.00 88.00 105 SER A O 1
ATOM 809 N N . ASP A 1 106 ? 5.041 -11.315 -13.709 1.00 87.00 106 ASP A N 1
ATOM 810 C CA . ASP A 1 106 ? 6.389 -10.937 -14.146 1.00 87.00 106 ASP A CA 1
ATOM 811 C C . ASP A 1 106 ? 6.586 -9.427 -14.174 1.00 87.00 106 ASP A C 1
ATOM 813 O O . ASP A 1 106 ? 7.532 -8.925 -13.579 1.00 87.00 106 ASP A O 1
ATOM 817 N N . VAL A 1 107 ? 5.638 -8.701 -14.771 1.00 87.50 107 VAL A N 1
ATOM 818 C CA . VAL A 1 107 ? 5.669 -7.236 -14.832 1.00 87.50 107 VAL A CA 1
ATOM 819 C C . VAL A 1 107 ? 5.769 -6.641 -13.428 1.00 87.50 107 VAL A C 1
ATOM 821 O O . VAL A 1 107 ? 6.632 -5.810 -13.163 1.00 87.50 107 VAL A O 1
ATOM 824 N N . ALA A 1 108 ? 4.936 -7.092 -12.490 1.00 85.31 108 ALA A N 1
ATOM 825 C CA . ALA A 1 108 ? 4.945 -6.579 -11.124 1.00 85.31 108 ALA A CA 1
ATOM 826 C C . ALA A 1 108 ? 6.216 -6.973 -10.343 1.00 85.31 108 ALA A C 1
ATOM 828 O O . ALA A 1 108 ? 6.666 -6.203 -9.488 1.00 85.31 108 ALA A O 1
ATOM 829 N N . ARG A 1 109 ? 6.813 -8.138 -10.630 1.00 86.88 109 ARG A N 1
ATOM 830 C CA . ARG A 1 109 ? 8.114 -8.547 -10.076 1.00 86.88 109 ARG A CA 1
ATOM 831 C C . ARG A 1 109 ? 9.245 -7.682 -10.624 1.00 86.88 109 ARG A C 1
ATOM 833 O O . ARG A 1 109 ? 9.971 -7.100 -9.827 1.00 86.88 109 ARG A O 1
ATOM 840 N N . THR A 1 110 ? 9.330 -7.506 -11.942 1.00 87.81 110 THR A N 1
ATOM 841 C CA . THR A 1 110 ? 10.302 -6.621 -12.602 1.00 87.81 110 THR A CA 1
ATOM 842 C C . THR A 1 110 ? 10.200 -5.195 -12.063 1.00 87.81 110 THR A C 1
ATOM 844 O O . THR A 1 110 ? 11.199 -4.629 -11.632 1.00 87.81 110 THR A O 1
ATOM 847 N N . MET A 1 111 ? 8.990 -4.631 -11.971 1.00 85.69 111 MET A N 1
ATOM 848 C CA . MET A 1 111 ? 8.787 -3.292 -11.403 1.00 85.69 111 MET A CA 1
ATOM 849 C C . MET A 1 111 ? 9.289 -3.188 -9.960 1.00 85.69 111 MET A C 1
ATOM 851 O O . MET A 1 111 ? 9.889 -2.182 -9.585 1.00 85.69 111 MET A O 1
ATOM 855 N N . ALA A 1 112 ? 9.059 -4.213 -9.137 1.00 83.44 112 ALA A N 1
ATOM 856 C CA . ALA A 1 112 ? 9.536 -4.234 -7.758 1.00 83.44 112 ALA A CA 1
ATOM 857 C C . ALA A 1 112 ? 11.069 -4.362 -7.654 1.00 83.44 112 ALA A C 1
ATOM 859 O O . ALA A 1 112 ? 11.655 -3.774 -6.745 1.00 83.44 112 ALA A O 1
ATOM 860 N N . LEU A 1 113 ? 11.705 -5.073 -8.590 1.00 84.94 113 LEU A N 1
ATOM 861 C CA . LEU A 1 113 ? 13.160 -5.259 -8.664 1.00 84.94 113 LEU A CA 1
ATOM 862 C C . LEU A 1 113 ? 13.918 -4.029 -9.177 1.00 84.94 113 LEU A C 1
ATOM 864 O O . LEU A 1 113 ? 15.113 -3.915 -8.937 1.00 84.94 113 LEU A O 1
ATOM 868 N N . THR A 1 114 ? 13.241 -3.047 -9.784 1.00 85.25 114 THR A N 1
ATOM 869 C CA . THR A 1 114 ? 13.894 -1.770 -10.144 1.00 85.25 114 THR A CA 1
ATOM 870 C C . THR A 1 114 ? 14.552 -1.075 -8.946 1.00 85.25 114 THR A C 1
ATOM 872 O O . THR A 1 114 ? 15.454 -0.263 -9.134 1.00 85.25 114 THR A O 1
ATOM 875 N N . GLY A 1 115 ? 14.105 -1.357 -7.712 1.00 75.00 115 GLY A N 1
ATOM 876 C CA . GLY A 1 115 ? 14.760 -0.906 -6.481 1.00 75.00 115 GLY A CA 1
ATOM 877 C C . GLY A 1 115 ? 14.727 0.608 -6.242 1.00 75.00 115 GLY A C 1
ATOM 878 O O . GLY A 1 115 ? 15.403 1.101 -5.344 1.00 75.00 115 GLY A O 1
ATOM 879 N N . ARG A 1 116 ? 13.943 1.358 -7.024 1.00 76.88 116 ARG A N 1
ATOM 880 C CA . ARG A 1 116 ? 13.908 2.833 -7.014 1.00 76.88 116 ARG A CA 1
ATOM 881 C C . ARG A 1 116 ? 12.526 3.397 -6.691 1.00 76.88 116 ARG A C 1
ATOM 883 O O . ARG A 1 116 ? 12.184 4.511 -7.080 1.00 76.88 116 ARG A O 1
ATOM 890 N N . GLN A 1 117 ? 11.697 2.643 -5.965 1.00 78.94 117 GLN A N 1
ATOM 891 C CA . GLN A 1 117 ? 10.354 3.107 -5.617 1.00 78.94 117 GLN A CA 1
ATOM 892 C C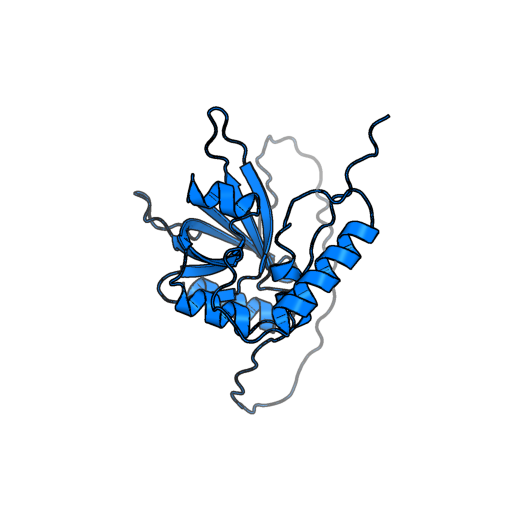 . GLN A 1 117 ? 10.425 4.424 -4.825 1.00 78.94 117 GLN A C 1
ATOM 894 O O . GLN A 1 117 ? 10.975 4.456 -3.726 1.00 78.94 117 GLN A O 1
ATOM 899 N N . SER A 1 118 ? 9.792 5.477 -5.352 1.00 78.56 118 SER A N 1
ATOM 900 C CA . SER A 1 118 ? 9.788 6.837 -4.782 1.00 78.56 118 SER A CA 1
ATOM 901 C C . SER A 1 118 ? 11.108 7.616 -4.906 1.00 78.56 118 SER A C 1
ATOM 903 O O . SER A 1 118 ? 11.260 8.626 -4.221 1.00 78.56 118 SER A O 1
ATOM 905 N N . GLN A 1 119 ? 12.033 7.188 -5.769 1.00 79.94 119 GLN A N 1
ATOM 906 C CA . GLN A 1 119 ? 13.214 7.970 -6.148 1.00 79.94 119 GLN A CA 1
ATOM 907 C C . GLN A 1 119 ? 12.975 8.661 -7.498 1.00 79.94 119 GLN A C 1
ATOM 909 O O . GLN A 1 119 ? 12.321 8.070 -8.360 1.00 79.94 119 GLN A O 1
ATOM 914 N N . PRO A 1 120 ? 13.480 9.891 -7.700 1.00 83.50 120 PRO A N 1
ATOM 915 C CA . PRO A 1 120 ? 13.366 10.554 -8.989 1.00 83.50 120 PRO A CA 1
ATOM 916 C C . PRO A 1 120 ? 14.180 9.812 -10.056 1.00 83.50 120 PRO A C 1
ATOM 918 O O . PRO A 1 120 ? 15.264 9.278 -9.787 1.00 83.50 120 PRO A O 1
ATOM 921 N N . TYR A 1 121 ? 13.639 9.814 -11.269 1.00 84.81 121 TYR A N 1
ATOM 922 C CA . TYR A 1 121 ? 14.381 9.520 -12.491 1.00 84.81 121 TYR A CA 1
ATOM 923 C C . TYR A 1 121 ? 14.746 10.842 -13.159 1.00 84.81 121 TYR A C 1
ATOM 925 O O . TYR A 1 121 ? 13.960 11.796 -13.108 1.00 84.81 121 TYR A O 1
ATOM 933 N N . ARG A 1 122 ? 15.940 10.906 -13.744 1.00 86.88 122 ARG A N 1
ATOM 934 C CA . ARG A 1 122 ? 16.414 12.102 -14.451 1.00 86.88 122 ARG A CA 1
ATOM 935 C C . ARG A 1 122 ? 15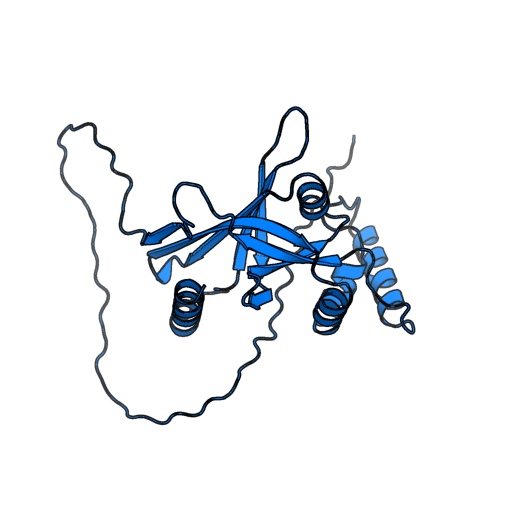.757 12.236 -15.816 1.00 86.88 122 ARG A C 1
ATOM 937 O O . ARG A 1 122 ? 15.364 13.332 -16.197 1.00 86.88 122 ARG A O 1
ATOM 944 N N . ASP A 1 123 ? 15.587 11.115 -16.508 1.00 88.19 123 ASP A N 1
ATOM 945 C CA . ASP A 1 123 ? 14.999 11.054 -17.839 1.00 88.19 123 ASP A CA 1
ATOM 946 C C . ASP A 1 123 ? 14.378 9.662 -18.115 1.00 88.19 123 ASP A C 1
ATOM 948 O O . ASP A 1 123 ? 14.542 8.730 -17.317 1.00 88.19 123 ASP A O 1
ATOM 952 N N . PRO A 1 124 ? 13.624 9.495 -19.220 1.00 86.88 124 PRO A N 1
ATOM 953 C CA . PRO A 1 124 ? 12.976 8.226 -19.553 1.00 86.88 124 PRO A CA 1
ATOM 954 C C . PRO A 1 124 ? 13.927 7.048 -19.823 1.00 86.88 124 PRO A C 1
ATOM 956 O O . PRO A 1 124 ? 13.499 5.901 -19.685 1.00 86.88 124 PRO A O 1
ATOM 959 N N . THR A 1 125 ? 15.186 7.291 -20.203 1.00 90.19 125 THR A N 1
ATOM 960 C CA . THR A 1 125 ? 16.162 6.220 -20.468 1.00 90.19 125 THR A CA 1
ATOM 961 C C . THR A 1 125 ? 16.603 5.531 -19.180 1.00 90.19 125 THR A C 1
ATOM 963 O O . THR A 1 125 ? 16.686 4.306 -19.145 1.00 90.19 125 THR A O 1
ATOM 966 N N . GLU A 1 126 ? 16.711 6.262 -18.064 1.00 89.94 126 GLU A N 1
ATOM 967 C CA . GLU A 1 126 ? 16.974 5.637 -16.759 1.00 89.94 126 GLU A CA 1
ATOM 968 C C . GLU A 1 126 ? 15.862 4.640 -16.358 1.00 89.94 126 GLU A C 1
ATOM 970 O O . GLU A 1 126 ? 16.115 3.656 -15.655 1.00 89.94 126 GLU A O 1
ATOM 975 N N . ILE A 1 127 ? 14.618 4.864 -16.805 1.00 87.06 127 ILE A N 1
ATOM 976 C CA . ILE A 1 127 ? 13.498 3.945 -16.557 1.00 87.06 127 ILE A CA 1
ATOM 977 C C . ILE A 1 127 ? 13.678 2.666 -17.379 1.00 87.06 127 ILE A C 1
ATOM 979 O O . ILE A 1 127 ? 13.579 1.570 -16.824 1.00 87.06 127 ILE A O 1
ATOM 983 N N . SER A 1 128 ? 13.943 2.781 -18.685 1.00 88.88 128 SER A N 1
ATOM 984 C CA . SER A 1 128 ? 14.113 1.611 -19.558 1.00 88.88 128 SER A CA 1
ATOM 985 C C . SER A 1 128 ? 15.330 0.772 -19.163 1.00 88.88 128 SER A C 1
ATOM 987 O O . SER A 1 128 ? 15.240 -0.459 -19.151 1.00 88.88 128 SER A O 1
ATOM 989 N N . GLU A 1 129 ? 16.430 1.404 -18.757 1.00 90.56 129 GLU A N 1
ATOM 990 C CA . GLU A 1 129 ? 17.619 0.730 -18.228 1.00 90.56 129 GLU A CA 1
ATOM 991 C C . GLU A 1 129 ? 17.319 -0.015 -16.923 1.00 90.56 129 GLU A C 1
ATOM 993 O O . GLU A 1 129 ? 17.655 -1.195 -16.787 1.00 90.56 129 GLU A O 1
ATOM 998 N N . ALA A 1 130 ? 16.630 0.634 -15.976 1.00 87.94 130 ALA A N 1
ATOM 999 C CA . ALA A 1 130 ? 16.249 0.006 -14.713 1.00 87.94 130 ALA A CA 1
ATOM 1000 C C . ALA A 1 130 ? 15.328 -1.205 -14.926 1.00 87.94 130 ALA A C 1
ATOM 1002 O O . ALA A 1 130 ? 15.496 -2.229 -14.262 1.00 87.94 130 ALA A O 1
ATOM 1003 N N . LEU A 1 131 ? 14.378 -1.111 -15.863 1.00 89.75 131 LEU A N 1
ATOM 1004 C CA . LEU A 1 131 ? 13.493 -2.220 -16.226 1.00 89.75 131 LEU A CA 1
ATOM 1005 C C . LEU A 1 131 ? 14.250 -3.362 -16.902 1.00 89.75 131 LEU A C 1
ATOM 1007 O O . LEU A 1 131 ? 14.023 -4.522 -16.561 1.00 89.75 131 LEU A O 1
ATOM 1011 N N . SER A 1 132 ? 15.168 -3.042 -17.814 1.00 90.31 132 SER A N 1
ATOM 1012 C CA . SER A 1 132 ? 15.989 -4.037 -18.512 1.00 90.31 132 SER A CA 1
ATOM 1013 C C . SER A 1 132 ? 16.869 -4.803 -17.526 1.00 90.31 132 SER A C 1
ATOM 1015 O O . SER A 1 132 ? 16.873 -6.033 -17.521 1.00 90.31 132 SER A O 1
ATOM 1017 N N . LYS A 1 133 ? 17.533 -4.088 -16.608 1.00 88.81 133 LYS A N 1
ATOM 1018 C CA . LYS A 1 133 ? 18.316 -4.691 -15.524 1.00 88.81 133 LYS A CA 1
ATOM 1019 C C . LYS A 1 133 ? 17.457 -5.587 -14.628 1.00 88.81 133 LYS A C 1
ATOM 1021 O O . LYS A 1 133 ? 17.833 -6.723 -14.359 1.00 88.81 133 LYS A O 1
ATOM 1026 N N . ALA A 1 134 ? 16.298 -5.095 -14.195 1.00 88.12 134 ALA A N 1
ATOM 1027 C CA . ALA A 1 134 ? 15.384 -5.847 -13.340 1.00 88.12 134 ALA A CA 1
ATOM 1028 C C . ALA A 1 134 ? 14.816 -7.101 -14.029 1.00 88.12 134 ALA A C 1
ATOM 1030 O O . ALA A 1 134 ? 14.508 -8.086 -13.360 1.00 88.12 134 ALA A O 1
ATOM 1031 N N . ARG A 1 135 ? 14.663 -7.082 -15.360 1.00 88.19 135 ARG A N 1
ATOM 1032 C CA . ARG A 1 135 ? 14.241 -8.255 -16.130 1.00 88.19 135 ARG A CA 1
ATOM 1033 C C . ARG A 1 135 ? 15.337 -9.318 -16.171 1.00 88.19 135 ARG A C 1
ATOM 1035 O O . ARG A 1 135 ? 15.041 -10.471 -15.888 1.00 88.19 135 ARG A O 1
ATOM 1042 N N . LEU A 1 136 ? 16.583 -8.918 -16.427 1.00 87.56 136 LEU A N 1
ATOM 1043 C CA . LEU A 1 136 ? 17.735 -9.826 -16.384 1.00 87.56 136 LEU A CA 1
ATOM 1044 C C . LEU A 1 136 ? 17.902 -10.474 -15.002 1.00 87.56 136 LEU A C 1
ATOM 1046 O O . LEU A 1 136 ? 18.183 -11.663 -14.911 1.00 87.56 136 LEU A O 1
ATOM 1050 N N . GLU A 1 137 ? 17.691 -9.706 -13.931 1.00 85.50 137 GLU A N 1
ATOM 1051 C CA . GLU A 1 137 ? 17.719 -10.227 -12.560 1.00 85.50 137 GLU A CA 1
ATOM 1052 C C . GLU A 1 137 ? 16.594 -11.238 -12.298 1.00 85.50 137 GLU A C 1
ATOM 1054 O O . GLU A 1 137 ? 16.823 -12.256 -11.651 1.00 85.50 137 GLU A O 1
ATOM 1059 N N . LEU A 1 138 ? 15.390 -10.990 -12.825 1.00 83.81 138 LEU A N 1
ATOM 1060 C CA . LEU A 1 138 ? 14.259 -11.910 -12.688 1.00 83.81 138 LEU A CA 1
ATOM 1061 C C . LEU A 1 138 ? 14.487 -13.243 -13.422 1.00 83.81 138 LEU A C 1
ATOM 1063 O O . LEU A 1 138 ? 14.023 -14.277 -12.944 1.00 83.81 138 LEU A O 1
ATOM 1067 N N . ASP A 1 139 ? 15.171 -13.208 -14.568 1.00 82.56 139 ASP A N 1
ATOM 1068 C CA . ASP A 1 139 ? 15.449 -14.382 -15.403 1.00 82.56 139 ASP A CA 1
ATOM 1069 C C . ASP A 1 139 ? 16.671 -15.199 -14.899 1.00 82.56 139 ASP A C 1
ATOM 1071 O O . ASP A 1 139 ? 16.894 -16.325 -15.350 1.00 82.56 139 ASP A O 1
ATOM 1075 N N . ALA A 1 140 ? 17.450 -14.679 -13.939 1.00 75.69 140 ALA A N 1
ATOM 1076 C CA . ALA A 1 140 ? 18.578 -15.384 -13.325 1.00 75.69 140 ALA A CA 1
ATOM 1077 C C . ALA A 1 140 ? 18.121 -16.424 -12.267 1.00 75.69 140 ALA A C 1
ATOM 1079 O O . ALA A 1 140 ? 17.156 -16.187 -11.535 1.00 75.69 140 ALA A O 1
ATOM 1080 N N . PRO A 1 141 ? 18.806 -17.582 -12.130 1.00 56.09 141 PRO A N 1
ATOM 1081 C CA . PRO A 1 141 ? 18.486 -18.572 -11.099 1.00 56.09 141 PRO A CA 1
ATOM 1082 C C . PRO A 1 141 ? 18.632 -17.955 -9.692 1.00 56.09 141 PRO A C 1
ATOM 1084 O O . PRO A 1 141 ? 19.603 -17.242 -9.436 1.00 56.09 141 PRO A O 1
ATOM 1087 N N . PRO A 1 142 ? 17.681 -18.185 -8.768 1.00 55.47 142 PRO A N 1
ATOM 1088 C CA . PRO A 1 142 ? 17.412 -17.220 -7.707 1.00 55.47 142 PRO A CA 1
ATOM 1089 C C . PRO A 1 142 ? 18.387 -17.331 -6.524 1.00 55.47 142 PRO A C 1
ATOM 1091 O O . PRO A 1 142 ? 18.410 -18.371 -5.860 1.00 55.47 142 PRO A O 1
ATOM 1094 N N . PRO A 1 143 ? 19.064 -16.244 -6.113 1.00 47.31 143 PRO A N 1
ATOM 1095 C CA . PRO A 1 143 ? 19.290 -15.998 -4.701 1.00 47.31 143 PRO A CA 1
ATOM 1096 C C . PRO A 1 143 ? 17.990 -15.398 -4.142 1.00 47.31 143 PRO A C 1
ATOM 1098 O O . PRO A 1 143 ? 17.499 -14.360 -4.574 1.00 47.31 143 PRO A O 1
ATOM 1101 N N . TRP A 1 144 ? 17.336 -16.131 -3.252 1.00 53.47 144 TRP A N 1
ATOM 1102 C CA . TRP A 1 144 ? 16.003 -15.819 -2.746 1.00 53.47 144 TRP A CA 1
ATOM 1103 C C . TRP A 1 144 ? 15.959 -14.520 -1.926 1.00 53.47 144 TRP A C 1
ATOM 1105 O O . TRP A 1 144 ? 16.879 -14.182 -1.189 1.00 53.47 144 TRP A O 1
ATOM 1115 N N . SER A 1 145 ? 14.780 -13.895 -1.985 1.00 51.91 145 SER A N 1
ATOM 1116 C CA . SER A 1 145 ? 14.333 -12.673 -1.308 1.00 51.91 145 SER A CA 1
ATOM 1117 C C . SER A 1 145 ? 14.729 -11.369 -2.010 1.00 51.91 145 SER A C 1
ATOM 1119 O O . SER A 1 145 ? 15.890 -10.975 -1.947 1.00 51.91 145 SER A O 1
ATOM 1121 N N . PRO A 1 146 ? 13.775 -10.617 -2.602 1.00 49.50 146 PRO A N 1
ATOM 1122 C CA . PRO A 1 146 ? 14.051 -9.235 -2.960 1.00 49.50 146 PRO A CA 1
ATOM 1123 C C . PRO A 1 146 ? 14.359 -8.481 -1.662 1.00 49.50 146 PRO A C 1
ATOM 1125 O O . PRO A 1 146 ? 13.468 -8.237 -0.848 1.00 49.50 146 PRO A O 1
ATOM 1128 N N . THR A 1 147 ? 15.615 -8.078 -1.475 1.00 50.41 147 THR A N 1
ATOM 1129 C CA . THR A 1 147 ? 16.105 -7.239 -0.359 1.00 50.41 147 THR A CA 1
ATOM 1130 C C . THR A 1 147 ? 15.274 -5.957 -0.187 1.00 50.41 147 THR A C 1
ATOM 1132 O O . THR A 1 147 ? 15.298 -5.281 0.842 1.00 50.41 147 THR A O 1
ATOM 1135 N N . THR A 1 148 ? 14.506 -5.621 -1.220 1.00 54.84 148 THR A N 1
ATOM 1136 C CA . THR A 1 148 ? 13.856 -4.339 -1.396 1.00 54.84 148 THR A CA 1
ATOM 1137 C C . THR A 1 148 ? 12.357 -4.363 -1.098 1.00 54.84 148 THR A C 1
ATOM 1139 O O . THR A 1 148 ? 11.791 -3.295 -0.898 1.00 54.84 148 THR A O 1
ATOM 1142 N N . GLY A 1 149 ? 11.667 -5.510 -1.052 1.00 58.88 149 GLY A N 1
ATOM 1143 C CA . GLY A 1 149 ? 10.199 -5.567 -0.940 1.00 58.88 149 GLY A CA 1
ATOM 1144 C C . GLY A 1 149 ? 9.704 -6.444 0.201 1.00 58.88 149 GLY A C 1
ATOM 1145 O O . GLY A 1 149 ? 9.834 -7.653 0.099 1.00 58.88 149 GLY A O 1
ATOM 1146 N N . SER A 1 150 ? 9.068 -5.866 1.225 1.00 67.94 150 SER A N 1
ATOM 1147 C CA . SER A 1 150 ? 8.490 -6.619 2.347 1.00 67.94 150 SER A CA 1
ATOM 1148 C C . SER A 1 150 ? 6.966 -6.598 2.308 1.00 67.94 150 SER A C 1
ATOM 1150 O O . SER A 1 150 ? 6.348 -5.561 2.042 1.00 67.94 150 SER A O 1
ATOM 1152 N N . ARG A 1 151 ? 6.337 -7.740 2.595 1.00 78.31 151 ARG A N 1
ATOM 1153 C CA . ARG A 1 151 ? 4.928 -7.750 2.996 1.00 78.31 151 ARG A CA 1
ATOM 1154 C C . ARG A 1 151 ? 4.872 -7.246 4.441 1.00 78.31 151 ARG A C 1
ATOM 1156 O O . ARG A 1 151 ? 5.711 -7.606 5.263 1.00 78.31 151 ARG A O 1
ATOM 1163 N N . MET A 1 152 ? 3.962 -6.325 4.714 1.00 76.38 152 MET A N 1
ATOM 1164 C CA . MET A 1 152 ? 3.753 -5.729 6.026 1.00 76.38 152 MET A CA 1
ATOM 1165 C C . MET A 1 152 ? 2.341 -6.022 6.500 1.00 76.38 152 MET A C 1
ATOM 1167 O O . MET A 1 152 ? 1.398 -5.987 5.713 1.00 76.38 152 MET A O 1
ATOM 1171 N N . GLN A 1 153 ? 2.209 -6.236 7.798 1.00 83.00 153 GLN A N 1
ATOM 1172 C CA . GLN A 1 153 ? 0.968 -6.486 8.506 1.00 83.00 153 GLN A CA 1
ATOM 1173 C C . GLN A 1 153 ? 0.663 -5.295 9.416 1.00 83.00 153 GLN A C 1
ATOM 1175 O O . GLN A 1 153 ? 1.465 -4.960 10.286 1.00 83.00 153 GLN A O 1
ATOM 1180 N N . CYS A 1 154 ? -0.505 -4.675 9.256 1.00 85.44 154 CYS A N 1
ATOM 1181 C CA . CYS A 1 154 ? -1.050 -3.737 10.236 1.00 85.44 154 CYS A CA 1
ATOM 1182 C C . CYS A 1 154 ? -1.875 -4.504 11.272 1.00 85.44 154 CYS A C 1
ATOM 1184 O O . CYS A 1 154 ? -2.954 -5.013 10.951 1.00 85.44 154 CYS A O 1
ATOM 1186 N N . ALA A 1 155 ? -1.377 -4.559 12.508 1.00 81.50 155 ALA A N 1
ATOM 1187 C CA . ALA A 1 155 ? -2.124 -5.064 13.651 1.00 81.50 155 ALA A CA 1
ATOM 1188 C C . ALA A 1 155 ? -2.813 -3.889 14.367 1.00 81.50 155 ALA A C 1
ATOM 1190 O O . ALA A 1 155 ? -2.134 -2.914 14.711 1.00 81.50 155 ALA A O 1
ATOM 1191 N N . PRO A 1 156 ? -4.134 -3.948 14.608 1.00 76.31 156 PRO A N 1
ATOM 1192 C CA . PRO A 1 156 ? -4.835 -2.882 15.309 1.00 76.31 156 PRO A CA 1
ATOM 1193 C C . PRO A 1 156 ? -4.292 -2.741 16.733 1.00 76.31 156 PRO A C 1
ATOM 1195 O O . PRO A 1 156 ? -4.088 -3.736 17.431 1.00 76.31 156 PRO A O 1
ATOM 1198 N N . THR A 1 157 ? -4.054 -1.509 17.179 1.00 68.44 157 THR A N 1
ATOM 1199 C CA . THR A 1 157 ? -3.639 -1.266 18.563 1.00 68.44 157 THR A CA 1
ATOM 1200 C C . THR A 1 157 ? -4.841 -1.413 19.499 1.00 68.44 157 THR A C 1
ATOM 1202 O O . THR A 1 157 ? -5.916 -0.873 19.218 1.00 68.44 157 THR A O 1
ATOM 1205 N N . PRO A 1 158 ? -4.707 -2.132 20.628 1.00 48.62 158 PRO A N 1
ATOM 1206 C CA . PRO A 1 158 ? -5.690 -2.036 21.693 1.00 48.62 158 PRO A CA 1
ATOM 1207 C C . PRO A 1 158 ? -5.574 -0.632 22.293 1.00 48.62 158 PRO A C 1
ATOM 1209 O O . PRO A 1 158 ? -4.558 -0.291 22.894 1.00 48.62 158 PRO A O 1
ATOM 1212 N N . SER A 1 159 ? -6.577 0.220 22.083 1.00 48.75 159 SER A N 1
ATOM 1213 C CA . SER A 1 159 ? -6.655 1.482 22.817 1.00 48.75 159 SER A CA 1
ATOM 1214 C C . SER A 1 159 ? -7.197 1.218 24.224 1.00 48.75 159 SER A C 1
ATOM 1216 O O . SER A 1 159 ? -7.980 0.290 24.441 1.00 48.75 159 SER A O 1
ATOM 1218 N N . SER A 1 160 ? -6.869 2.1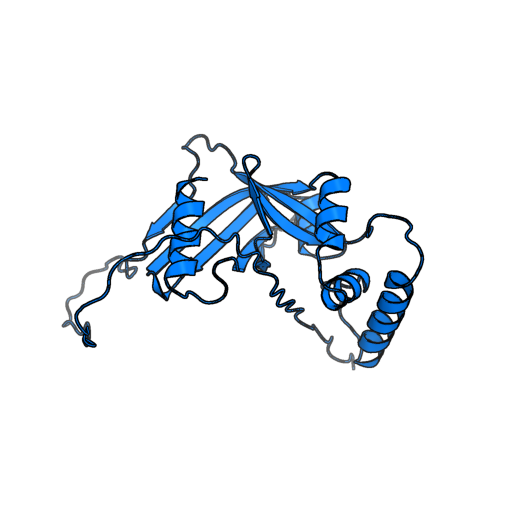00 25.168 1.00 39.66 160 SER A N 1
ATOM 1219 C CA . SER A 1 160 ? -7.555 2.208 26.465 1.00 39.66 160 SER A CA 1
ATOM 1220 C C . SER A 1 160 ? -9.048 2.574 26.343 1.00 39.66 160 SER A C 1
ATOM 1222 O O . SER A 1 160 ? -9.752 2.612 27.345 1.00 39.66 160 SER A O 1
ATOM 1224 N N . SER A 1 161 ? -9.543 2.825 25.124 1.00 40.06 161 SER A N 1
ATOM 1225 C CA . SER A 1 161 ? -10.921 3.214 24.797 1.00 40.06 161 SER A CA 1
ATOM 1226 C C . SER A 1 161 ? -11.646 2.234 23.858 1.00 40.06 161 SER A C 1
ATOM 1228 O O . SER A 1 161 ? -12.687 2.574 23.296 1.00 40.06 161 SER A O 1
ATOM 1230 N N . GLY A 1 162 ? -11.124 1.014 23.695 1.00 33.50 162 GLY A N 1
ATOM 1231 C CA . GLY A 1 162 ? -11.693 -0.007 22.817 1.00 33.50 162 GLY A CA 1
ATOM 1232 C C . GLY A 1 162 ? -11.273 0.165 21.355 1.00 33.50 162 GLY A C 1
ATOM 1233 O O . GLY A 1 162 ? -11.327 1.251 20.783 1.00 33.50 162 GLY A O 1
ATOM 1234 N N . SER A 1 163 ? -10.847 -0.939 20.741 1.00 38.00 163 SER A N 1
ATOM 1235 C CA . SER A 1 163 ? -10.386 -1.057 19.356 1.00 38.00 163 SER A CA 1
ATOM 1236 C C . SER A 1 163 ? -11.356 -0.423 18.354 1.00 38.00 163 SER A C 1
ATOM 1238 O O . SER A 1 163 ? -12.268 -1.075 17.846 1.00 38.00 163 SER A O 1
ATOM 1240 N N . GLN A 1 164 ? -11.166 0.849 18.016 1.00 45.34 164 GLN A N 1
ATOM 1241 C CA . GLN A 1 164 ? -11.984 1.489 16.998 1.00 45.34 164 GLN A CA 1
ATOM 1242 C C . GLN A 1 164 ? -11.415 1.156 15.618 1.00 45.34 164 GLN A C 1
ATOM 1244 O O . GLN A 1 164 ? -10.692 1.943 15.013 1.00 45.34 164 GLN A O 1
ATOM 1249 N N . THR A 1 165 ? -11.839 0.017 15.054 1.00 47.81 165 THR A N 1
ATOM 1250 C CA . THR A 1 165 ? -12.179 0.047 13.624 1.00 47.81 165 THR A CA 1
ATOM 1251 C C . THR A 1 165 ? -13.293 1.082 13.515 1.00 47.81 165 THR A C 1
ATOM 1253 O O . THR A 1 165 ? -14.458 0.782 13.775 1.00 47.81 165 THR A O 1
ATOM 1256 N N . ARG A 1 166 ? -12.922 2.345 13.287 1.00 51.38 166 ARG A N 1
ATOM 1257 C CA . ARG A 1 166 ? -13.882 3.441 13.260 1.00 51.38 166 ARG A CA 1
ATOM 1258 C C . ARG A 1 166 ? -14.613 3.330 11.940 1.00 51.38 166 ARG A C 1
ATOM 1260 O O . ARG A 1 166 ? -14.085 3.610 10.865 1.00 51.38 166 ARG A O 1
ATOM 1267 N N . ILE A 1 167 ? -15.811 2.798 12.057 1.00 46.09 167 ILE A N 1
ATOM 1268 C CA . ILE A 1 167 ? -16.714 2.533 10.965 1.00 46.09 167 ILE A CA 1
ATOM 1269 C C . ILE A 1 167 ? -17.676 3.712 10.921 1.00 46.09 167 ILE A C 1
ATOM 1271 O O . ILE A 1 167 ? -18.573 3.826 11.750 1.00 46.09 167 ILE A O 1
ATOM 1275 N N . ALA A 1 168 ? -17.447 4.618 9.976 1.00 47.41 168 ALA A N 1
ATOM 1276 C CA . ALA A 1 168 ? -18.388 5.683 9.683 1.00 47.41 168 ALA A CA 1
ATOM 1277 C C . ALA A 1 168 ? -19.200 5.253 8.457 1.00 47.41 168 ALA A C 1
ATOM 1279 O O . ALA A 1 168 ? -18.687 5.201 7.337 1.00 47.41 168 ALA A O 1
ATOM 1280 N N . GLY A 1 169 ? -20.477 4.926 8.665 1.00 38.53 169 GLY A N 1
ATOM 1281 C CA . GLY A 1 169 ? -21.451 5.041 7.585 1.00 38.53 169 GLY A CA 1
ATOM 1282 C C . GLY A 1 169 ? -21.587 6.528 7.301 1.00 38.53 169 GLY A C 1
ATOM 1283 O O . GLY A 1 169 ? -22.054 7.272 8.160 1.00 38.53 169 GLY A O 1
ATOM 1284 N N . THR A 1 170 ? -21.102 6.999 6.158 1.00 42.62 170 THR A N 1
ATOM 1285 C CA . THR A 1 170 ? -21.226 8.409 5.800 1.00 42.62 170 THR A CA 1
ATOM 1286 C C . THR A 1 170 ? -22.648 8.644 5.297 1.00 42.62 170 THR A C 1
ATOM 1288 O O . THR A 1 170 ? -22.893 8.758 4.105 1.00 42.62 170 THR A O 1
ATOM 1291 N N . ALA A 1 171 ? -23.600 8.715 6.224 1.00 38.06 171 ALA A N 1
ATOM 1292 C CA . ALA A 1 171 ? -24.836 9.460 6.041 1.00 38.06 171 ALA A CA 1
ATOM 1293 C C . ALA A 1 171 ? -24.732 10.691 6.945 1.00 38.06 171 ALA A C 1
ATOM 1295 O O . ALA A 1 171 ? -25.207 10.702 8.075 1.00 38.06 171 ALA A O 1
ATOM 1296 N N . GLY A 1 172 ? -23.996 11.699 6.485 1.00 30.16 172 GLY A N 1
ATOM 1297 C CA . GLY A 1 172 ? -23.774 12.906 7.265 1.00 30.16 172 GLY A CA 1
ATOM 1298 C C . GLY A 1 172 ? -22.997 13.935 6.474 1.00 30.16 172 GLY A C 1
ATOM 1299 O O . GLY A 1 172 ? -21.771 13.973 6.538 1.00 30.16 172 GLY A O 1
ATOM 1300 N N . CYS A 1 173 ? -23.721 14.797 5.756 1.00 24.36 173 CYS A N 1
ATOM 1301 C CA . CYS A 1 173 ? -23.285 16.180 5.619 1.00 24.36 173 CYS A CA 1
ATOM 1302 C C . CYS A 1 173 ? -22.793 16.643 6.992 1.00 24.36 173 CYS A C 1
ATOM 1304 O O . CYS A 1 173 ? -23.533 16.574 7.973 1.00 24.36 173 CYS A O 1
ATOM 1306 N N . VAL A 1 174 ? -21.551 17.112 7.065 1.00 26.58 174 VAL A N 1
ATOM 1307 C CA . VAL A 1 174 ? -21.084 17.872 8.219 1.00 26.58 174 VAL A CA 1
ATOM 1308 C C . VAL A 1 174 ? -21.819 19.210 8.177 1.00 26.58 174 VAL A C 1
ATOM 1310 O O . VAL A 1 174 ? -21.336 20.180 7.609 1.00 26.58 174 VAL A O 1
ATOM 1313 N N . THR A 1 175 ? -23.025 19.264 8.733 1.00 25.86 175 THR A N 1
ATOM 1314 C CA . THR A 1 175 ? -23.597 20.518 9.219 1.00 25.86 175 THR A CA 1
ATOM 1315 C C . THR A 1 175 ? -23.372 20.537 10.716 1.00 25.86 175 THR A C 1
ATOM 1317 O O . THR A 1 175 ? -24.178 19.992 11.466 1.00 25.86 175 THR A O 1
ATOM 1320 N N . ASN A 1 176 ? -22.272 21.150 11.152 1.00 25.64 176 ASN A N 1
ATOM 1321 C CA . ASN A 1 176 ? -22.271 21.747 12.478 1.00 25.64 176 ASN A CA 1
ATOM 1322 C C . ASN A 1 176 ? -22.758 23.183 12.330 1.00 25.64 176 ASN A C 1
ATOM 1324 O O . ASN A 1 176 ? -22.227 23.974 11.553 1.00 25.64 176 ASN A O 1
ATOM 1328 N N . ALA A 1 177 ? -23.856 23.438 13.025 1.00 25.98 177 ALA A N 1
ATOM 1329 C CA . ALA A 1 177 ? -24.676 24.617 12.943 1.00 25.98 177 ALA A CA 1
ATOM 1330 C C . ALA A 1 177 ? -23.999 25.839 13.576 1.00 25.98 177 ALA A C 1
ATOM 1332 O O . ALA A 1 177 ? -23.612 25.814 14.740 1.00 25.98 177 ALA A O 1
ATOM 1333 N N . THR A 1 178 ? -24.024 26.958 12.863 1.00 27.81 178 THR A N 1
ATOM 1334 C CA . THR A 1 178 ? -24.559 28.190 13.441 1.00 27.81 178 THR A CA 1
ATOM 1335 C C . THR A 1 178 ? -25.810 28.535 12.651 1.00 27.81 178 THR A C 1
ATOM 1337 O O . THR A 1 178 ? -25.798 28.691 11.432 1.00 27.81 178 THR A O 1
ATOM 1340 N N . ALA A 1 179 ? -26.939 28.545 13.349 1.00 27.88 179 ALA A N 1
ATOM 1341 C CA . ALA A 1 179 ? -28.225 28.875 12.778 1.00 27.88 179 ALA A CA 1
ATOM 1342 C C . ALA A 1 179 ? -28.213 30.305 12.215 1.00 27.88 179 ALA A C 1
ATOM 1344 O O . ALA A 1 179 ? -28.059 31.269 12.960 1.00 27.88 179 ALA A O 1
ATOM 1345 N N . ARG A 1 180 ? -28.483 30.444 10.916 1.00 27.11 180 ARG A N 1
ATOM 1346 C CA . ARG A 1 180 ? -29.390 31.474 10.398 1.00 27.11 180 ARG A CA 1
ATOM 1347 C C . ARG A 1 180 ? -30.170 30.876 9.232 1.00 27.11 180 ARG A C 1
ATOM 1349 O O . ARG A 1 180 ? -29.601 30.282 8.324 1.00 27.11 180 ARG A O 1
ATOM 1356 N N . ALA A 1 181 ? -31.488 30.961 9.348 1.00 35.34 181 ALA A N 1
ATOM 1357 C CA . ALA A 1 181 ? -32.459 30.365 8.446 1.00 35.34 181 ALA A CA 1
ATOM 1358 C C . ALA A 1 181 ? -32.320 30.884 7.001 1.00 35.34 181 ALA A C 1
ATOM 1360 O O . ALA A 1 181 ? -32.189 32.085 6.782 1.00 35.34 181 ALA A O 1
ATOM 1361 N N . GLY A 1 182 ? -32.415 29.971 6.031 1.00 27.44 182 GLY A N 1
ATOM 1362 C CA . GLY A 1 182 ? -32.536 30.237 4.593 1.00 27.44 182 GLY A CA 1
ATOM 1363 C C . GLY A 1 182 ? -32.928 28.947 3.851 1.00 27.44 182 GLY A C 1
ATOM 1364 O O . GLY A 1 182 ? -32.548 27.867 4.310 1.00 27.44 182 GLY A O 1
ATOM 1365 N N . PRO A 1 183 ? -33.763 29.002 2.794 1.00 32.16 183 PRO A N 1
ATOM 1366 C CA . PRO A 1 183 ? -34.585 27.869 2.383 1.00 32.16 183 PRO A CA 1
ATOM 1367 C C . PRO A 1 183 ? -33.822 26.763 1.646 1.00 32.16 183 PRO A C 1
ATOM 1369 O O . PRO A 1 183 ? -32.826 26.963 0.958 1.00 32.16 183 PRO A O 1
ATOM 1372 N N . ARG A 1 184 ? -34.368 25.564 1.841 1.00 36.84 184 ARG A N 1
ATOM 1373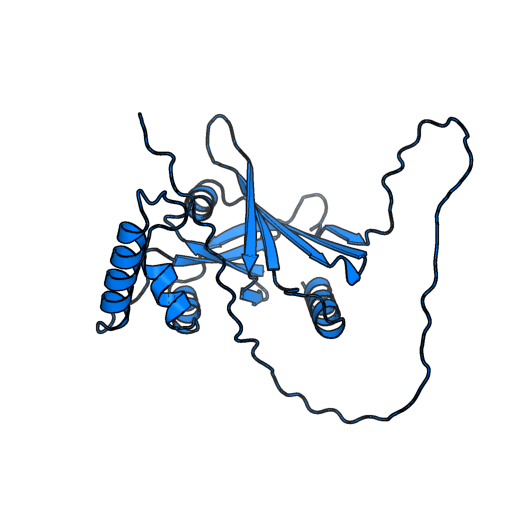 C CA . ARG A 1 184 ? -33.861 24.239 1.495 1.00 36.84 184 ARG A CA 1
ATOM 1374 C C . ARG A 1 184 ? -33.836 24.018 -0.015 1.00 36.84 184 ARG A C 1
ATOM 1376 O O . ARG A 1 184 ? -34.886 24.076 -0.649 1.00 36.84 184 ARG A O 1
ATOM 1383 N N . HIS A 1 185 ? -32.693 23.593 -0.544 1.00 29.42 185 HIS A N 1
ATOM 1384 C CA . HIS A 1 185 ? -32.603 22.870 -1.815 1.00 29.42 185 HIS A CA 1
ATOM 1385 C C . HIS A 1 185 ? -31.707 21.639 -1.647 1.00 29.42 185 HIS A C 1
ATOM 1387 O O . HIS A 1 185 ? -30.550 21.613 -2.053 1.00 29.42 185 HIS A O 1
ATOM 1393 N N . CYS A 1 186 ? -32.263 20.588 -1.040 1.00 28.05 186 CYS A N 1
ATOM 1394 C CA . CYS A 1 186 ? -31.766 19.233 -1.255 1.00 28.05 186 CYS A CA 1
ATOM 1395 C C . CYS A 1 186 ? -32.484 18.695 -2.493 1.00 28.05 186 CYS A C 1
ATOM 1397 O O . CYS A 1 186 ? -33.626 18.248 -2.413 1.00 28.05 186 CYS A O 1
ATOM 1399 N N . CYS A 1 187 ? -31.835 18.809 -3.651 1.00 28.05 187 CYS A N 1
ATOM 1400 C CA . CYS A 1 187 ? -32.326 18.228 -4.891 1.00 28.05 187 CYS A CA 1
ATOM 1401 C C . CYS A 1 187 ? -32.125 16.708 -4.824 1.00 28.05 187 CYS A C 1
ATOM 1403 O O . CYS A 1 187 ? -31.043 16.196 -5.102 1.00 28.05 187 CYS A O 1
ATOM 1405 N N . GLY A 1 188 ? -33.164 15.994 -4.395 1.00 25.89 188 GLY A N 1
ATOM 1406 C CA . GLY A 1 188 ? -33.334 14.594 -4.749 1.00 25.89 188 GLY A CA 1
ATOM 1407 C C . GLY A 1 188 ? -33.811 14.513 -6.195 1.00 25.89 188 GLY A C 1
ATOM 1408 O O . GLY A 1 188 ? -34.753 15.208 -6.576 1.00 25.89 188 GLY A O 1
ATOM 1409 N N . ARG A 1 189 ? -33.193 13.646 -6.995 1.00 25.50 189 ARG A N 1
ATOM 1410 C CA . ARG A 1 189 ? -33.882 13.045 -8.135 1.00 25.50 189 ARG A CA 1
ATOM 1411 C C . ARG A 1 189 ? -33.611 11.555 -8.184 1.00 25.50 189 ARG A C 1
ATOM 1413 O O . ARG A 1 189 ? -32.473 11.101 -8.227 1.00 25.50 189 ARG A O 1
ATOM 1420 N N . GLU A 1 190 ? -34.730 10.851 -8.141 1.00 29.61 190 GLU A N 1
ATOM 1421 C CA . GLU A 1 190 ? -34.920 9.425 -8.309 1.00 29.61 190 GLU A CA 1
ATOM 1422 C C . GLU A 1 190 ? -34.376 8.934 -9.653 1.00 29.61 190 GLU A C 1
ATOM 1424 O O . GLU A 1 190 ? -34.546 9.582 -10.687 1.00 29.61 190 GLU A O 1
ATOM 1429 N N . ALA A 1 191 ? -33.846 7.712 -9.654 1.00 27.89 191 ALA A N 1
ATOM 1430 C CA . ALA A 1 191 ? -33.807 6.877 -10.845 1.00 27.89 191 ALA A CA 1
ATOM 1431 C C . ALA A 1 191 ? -34.055 5.407 -10.463 1.00 27.89 191 ALA A C 1
ATOM 1433 O O . ALA A 1 191 ? -33.139 4.649 -10.173 1.00 27.89 191 ALA A O 1
ATOM 1434 N N . ARG A 1 192 ? -35.351 5.069 -10.425 1.00 25.64 192 ARG A N 1
ATOM 1435 C CA . ARG A 1 192 ? -36.001 3.924 -11.090 1.00 25.64 192 ARG A CA 1
ATOM 1436 C C . ARG A 1 192 ? -35.366 2.523 -10.914 1.00 25.64 192 ARG A C 1
ATOM 1438 O O . ARG A 1 192 ? -34.390 2.175 -11.567 1.00 25.64 192 ARG A O 1
ATOM 1445 N N . GLN A 1 193 ? -36.029 1.682 -10.114 1.00 30.06 193 GLN A N 1
ATOM 1446 C CA . GLN A 1 193 ? -35.898 0.215 -10.143 1.00 30.06 193 GLN A CA 1
ATOM 1447 C C . GLN A 1 193 ? -36.465 -0.377 -11.447 1.00 30.06 193 GLN A C 1
ATOM 1449 O O . GLN A 1 193 ? -37.474 0.127 -11.950 1.00 30.06 193 GLN A O 1
ATOM 1454 N N . PRO A 1 194 ? -35.951 -1.535 -11.894 1.00 32.41 194 PRO A N 1
ATOM 1455 C CA . PRO A 1 194 ? -36.765 -2.568 -12.512 1.00 32.41 194 PRO A CA 1
ATOM 1456 C C . PRO A 1 194 ? -36.919 -3.791 -11.595 1.00 32.41 194 PRO A C 1
ATOM 1458 O O . PRO A 1 194 ? -36.047 -4.137 -10.799 1.00 32.41 194 PRO A O 1
ATOM 1461 N N . ASN A 1 195 ? -38.086 -4.415 -11.716 1.00 27.58 195 ASN A N 1
ATOM 1462 C CA . ASN A 1 195 ? -38.602 -5.511 -10.908 1.00 27.58 195 ASN A CA 1
ATOM 1463 C C . ASN A 1 195 ? -38.267 -6.878 -1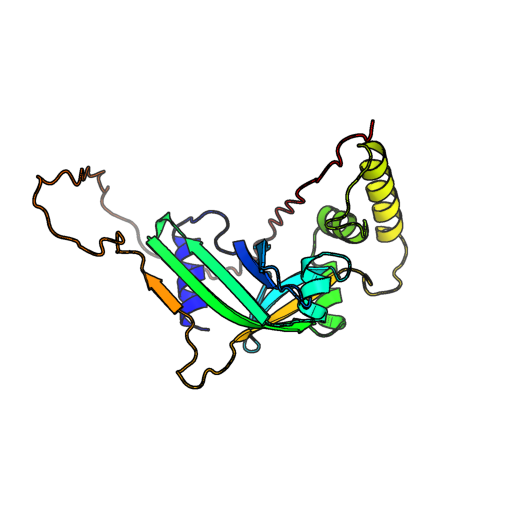1.553 1.00 27.58 195 ASN A C 1
ATOM 1465 O O . ASN A 1 195 ? -38.415 -7.007 -12.763 1.00 27.58 195 ASN A O 1
ATOM 1469 N N . ARG A 1 196 ? -37.918 -7.857 -10.699 1.00 30.11 196 ARG A N 1
ATOM 1470 C CA . ARG A 1 196 ? -38.246 -9.307 -10.733 1.00 30.11 196 ARG A CA 1
ATOM 1471 C C . ARG A 1 196 ? -37.858 -10.214 -11.923 1.00 30.11 196 ARG A C 1
ATOM 1473 O O . ARG A 1 196 ? -38.376 -10.068 -13.019 1.00 30.11 196 ARG A O 1
ATOM 1480 N N . ASP A 1 197 ? -37.032 -11.234 -11.653 1.00 26.61 197 ASP A N 1
ATOM 1481 C CA . ASP A 1 197 ? -37.406 -12.655 -11.406 1.00 26.61 197 ASP A CA 1
ATOM 1482 C C . ASP A 1 197 ? -36.235 -13.605 -11.750 1.00 26.61 197 ASP A C 1
ATOM 1484 O O . ASP A 1 197 ? -35.541 -13.401 -12.743 1.00 26.61 197 ASP A O 1
ATOM 1488 N N . GLY A 1 198 ? -36.017 -14.665 -10.955 1.00 25.66 198 GLY A N 1
ATOM 1489 C CA . GLY A 1 198 ? -35.165 -15.795 -11.372 1.00 25.66 198 GLY A CA 1
ATOM 1490 C C . GLY A 1 198 ? -34.317 -16.461 -10.283 1.00 25.66 198 GLY A C 1
ATOM 1491 O O . GLY A 1 198 ? -33.299 -15.941 -9.846 1.00 25.66 198 GLY A O 1
ATOM 1492 N N . SER A 1 199 ? -34.747 -17.656 -9.896 1.00 26.30 199 SER A N 1
ATOM 1493 C CA . SER A 1 199 ? -34.208 -18.636 -8.946 1.00 26.30 199 SER A CA 1
ATOM 1494 C C . SER A 1 199 ? -32.722 -19.042 -9.059 1.00 26.30 199 SER A C 1
ATOM 1496 O O . SER A 1 199 ? -32.216 -19.338 -10.135 1.00 26.30 199 SER A O 1
ATOM 1498 N N . SER A 1 200 ? -32.102 -19.172 -7.879 1.00 27.28 200 SER A N 1
ATOM 1499 C CA . SER A 1 200 ? -31.098 -20.152 -7.410 1.00 27.28 200 SER A CA 1
ATOM 1500 C C . SER A 1 200 ? -30.298 -21.017 -8.406 1.00 27.28 200 SER A C 1
ATOM 1502 O O . SER A 1 200 ? -30.855 -21.905 -9.042 1.00 27.28 200 SER A O 1
ATOM 1504 N N . SER A 1 201 ? -28.965 -20.967 -8.291 1.00 25.00 201 SER A N 1
ATOM 1505 C CA . SER A 1 201 ? -28.155 -22.158 -7.969 1.00 25.00 201 SER A CA 1
ATOM 1506 C C . SER A 1 201 ? -26.757 -21.747 -7.499 1.00 25.00 201 SER A C 1
ATOM 1508 O O . SER A 1 201 ? -26.049 -20.994 -8.165 1.00 25.00 201 SER A O 1
ATOM 1510 N N . THR A 1 202 ? -26.377 -22.240 -6.328 1.00 28.23 202 THR A N 1
ATOM 1511 C CA . THR A 1 202 ? -25.079 -22.093 -5.673 1.00 28.23 202 THR A CA 1
ATOM 1512 C C . THR A 1 202 ? -24.002 -22.905 -6.395 1.00 28.23 202 THR A C 1
ATOM 1514 O O . THR A 1 202 ? -24.093 -24.125 -6.478 1.00 28.23 202 THR A O 1
ATOM 1517 N N . SER A 1 203 ? -22.919 -22.258 -6.833 1.00 23.89 203 SER A N 1
ATOM 1518 C CA . SER A 1 203 ? -21.634 -22.943 -7.012 1.00 23.89 203 SER A CA 1
ATOM 1519 C C . SER A 1 203 ? -20.502 -22.065 -6.472 1.00 23.89 203 SER A C 1
ATOM 1521 O O . SER A 1 203 ? -20.222 -20.965 -6.949 1.00 23.89 203 SER A O 1
ATOM 1523 N N . SER A 1 204 ? -19.908 -22.548 -5.383 1.00 30.80 204 SER A N 1
ATOM 1524 C CA . SER A 1 204 ? -18.726 -21.994 -4.735 1.00 30.80 204 SER A CA 1
ATOM 1525 C C . SER A 1 204 ? -17.517 -22.241 -5.637 1.00 30.80 204 SER A C 1
ATOM 1527 O O . SER A 1 204 ? -16.958 -23.335 -5.667 1.00 30.80 204 SER A O 1
ATOM 1529 N N . SER A 1 205 ? -17.113 -21.218 -6.389 1.00 25.78 205 SER A N 1
ATOM 1530 C CA . SER A 1 205 ? -15.800 -21.171 -7.027 1.00 25.78 205 SER A CA 1
ATOM 1531 C C . SER A 1 205 ? -14.987 -20.075 -6.346 1.00 25.78 205 SER A C 1
ATOM 1533 O O . SER A 1 205 ? -15.335 -18.895 -6.384 1.00 25.78 205 SER A O 1
ATOM 1535 N N . ARG A 1 206 ? -13.898 -20.466 -5.673 1.00 27.27 206 ARG A N 1
ATOM 1536 C CA . ARG A 1 206 ? -12.880 -19.534 -5.174 1.00 27.27 206 ARG A CA 1
ATOM 1537 C C . ARG A 1 206 ? -12.276 -18.792 -6.369 1.00 27.27 206 ARG A C 1
ATOM 1539 O O . ARG A 1 206 ? -11.333 -19.280 -6.989 1.00 27.27 206 ARG A O 1
ATOM 1546 N N . ARG A 1 207 ? -12.802 -17.612 -6.702 1.00 28.16 207 ARG A N 1
ATOM 1547 C CA . ARG A 1 207 ? -12.173 -16.713 -7.675 1.00 28.16 207 ARG A CA 1
ATOM 1548 C C . ARG A 1 207 ? -11.014 -15.994 -6.993 1.00 28.16 207 ARG A C 1
ATOM 1550 O O . ARG A 1 207 ? -11.205 -15.085 -6.194 1.00 28.16 207 ARG A O 1
ATOM 1557 N N . ARG A 1 208 ? -9.792 -16.430 -7.308 1.00 28.61 208 ARG A N 1
ATOM 1558 C CA . ARG A 1 208 ? -8.578 -15.642 -7.070 1.00 28.61 208 ARG A CA 1
ATOM 1559 C C . ARG A 1 208 ? -8.605 -14.456 -8.033 1.00 28.61 208 ARG A C 1
ATOM 1561 O O . ARG A 1 208 ? -8.525 -14.650 -9.242 1.00 28.61 208 ARG A O 1
ATOM 1568 N N . TYR A 1 209 ? -8.736 -13.241 -7.508 1.00 31.84 209 TYR A N 1
ATOM 1569 C CA . TYR A 1 209 ? -8.607 -12.020 -8.301 1.00 31.84 209 TYR A CA 1
ATOM 1570 C C . TYR A 1 209 ? -7.123 -11.749 -8.568 1.00 31.84 209 TYR A C 1
ATOM 1572 O O . TYR A 1 209 ? -6.416 -11.187 -7.739 1.00 31.84 209 TYR A O 1
ATOM 1580 N N . SER A 1 210 ? -6.644 -12.171 -9.737 1.00 28.86 210 SER A N 1
ATOM 1581 C CA . SER A 1 210 ? -5.315 -11.848 -10.261 1.00 28.86 210 SER A CA 1
ATOM 1582 C C . SER A 1 210 ? -5.408 -10.712 -11.283 1.00 28.86 210 SER A C 1
ATOM 1584 O O . SER A 1 210 ? -5.170 -10.920 -12.467 1.00 28.86 210 SER A O 1
ATOM 1586 N N . HIS A 1 211 ? -5.794 -9.511 -10.853 1.00 29.59 211 HIS A N 1
ATOM 1587 C CA . HIS A 1 211 ? -5.640 -8.301 -11.669 1.00 29.59 211 HIS A CA 1
ATOM 1588 C C . HIS A 1 211 ? -4.850 -7.282 -10.852 1.00 29.59 211 HIS A C 1
ATOM 1590 O O . HIS A 1 211 ? -5.398 -6.455 -10.133 1.00 29.59 211 HIS A O 1
ATOM 1596 N N . GLY A 1 212 ? -3.524 -7.425 -10.893 1.00 30.62 212 GLY A N 1
ATOM 1597 C CA . GLY A 1 212 ? -2.599 -6.494 -10.262 1.00 30.62 212 GLY A CA 1
ATOM 1598 C C . GLY A 1 212 ? -2.437 -5.248 -11.120 1.00 30.62 212 GLY A C 1
ATOM 1599 O O . GLY A 1 212 ? -1.559 -5.213 -11.978 1.00 30.62 212 GLY A O 1
ATOM 1600 N N . ILE A 1 213 ? -3.245 -4.220 -10.872 1.00 32.09 213 ILE A N 1
ATOM 1601 C CA . ILE A 1 213 ? -2.961 -2.873 -11.372 1.00 32.09 213 ILE A CA 1
ATOM 1602 C C . ILE A 1 213 ? -1.844 -2.303 -10.491 1.00 32.09 213 ILE A C 1
ATOM 1604 O O . ILE A 1 213 ? -2.019 -2.039 -9.303 1.00 32.09 213 ILE A O 1
ATOM 1608 N N . THR A 1 214 ? -0.642 -2.199 -11.060 1.00 38.69 214 THR A N 1
ATOM 1609 C CA . THR A 1 214 ? 0.532 -1.619 -10.393 1.00 38.69 214 THR A CA 1
ATOM 1610 C C . THR A 1 214 ? 0.685 -0.182 -10.875 1.00 38.69 214 THR A C 1
ATOM 1612 O O . THR A 1 214 ? 1.367 0.077 -11.859 1.00 38.69 214 THR A O 1
ATOM 1615 N N . GLY A 1 215 ? 0.028 0.761 -10.198 1.00 28.84 215 GLY A N 1
ATOM 1616 C CA . GLY A 1 215 ? 0.254 2.188 -10.418 1.00 28.84 215 GLY A CA 1
ATOM 1617 C C . GLY A 1 215 ? 1.534 2.643 -9.715 1.00 28.84 215 GLY A C 1
ATOM 1618 O O . GLY A 1 215 ? 1.532 2.858 -8.504 1.00 28.84 215 GLY A O 1
ATOM 1619 N N . MET A 1 216 ? 2.638 2.781 -10.451 1.00 35.50 216 MET A N 1
ATOM 1620 C CA . MET A 1 216 ? 3.773 3.602 -10.015 1.00 35.50 216 MET A CA 1
ATOM 1621 C C . MET A 1 216 ? 3.502 5.040 -10.459 1.00 35.50 216 MET A C 1
ATOM 1623 O O . MET A 1 216 ? 3.358 5.304 -11.648 1.00 35.50 216 MET A O 1
ATOM 1627 N N . ALA A 1 217 ? 3.437 5.970 -9.509 1.00 30.25 217 ALA A N 1
ATOM 1628 C CA . ALA A 1 217 ? 3.499 7.390 -9.826 1.00 30.25 217 ALA A CA 1
ATOM 1629 C C . ALA A 1 217 ? 4.959 7.751 -10.137 1.00 30.25 217 ALA A C 1
ATOM 1631 O O . ALA A 1 217 ? 5.813 7.701 -9.247 1.00 30.25 217 ALA A O 1
ATOM 1632 N N . THR A 1 218 ? 5.246 8.077 -11.396 1.00 30.91 218 THR A N 1
ATOM 1633 C CA . THR A 1 218 ? 6.543 8.611 -11.823 1.00 30.91 218 THR A CA 1
ATOM 1634 C C . THR A 1 218 ? 6.667 10.051 -11.338 1.00 30.91 218 THR A C 1
ATOM 1636 O O . THR A 1 218 ? 5.830 10.890 -11.659 1.00 30.91 218 THR A O 1
ATOM 1639 N N . VAL A 1 219 ? 7.718 10.344 -10.575 1.00 37.00 219 VAL A N 1
ATOM 1640 C CA . VAL A 1 219 ? 8.131 11.717 -10.271 1.00 37.00 219 VAL A CA 1
ATOM 1641 C C . VAL A 1 219 ? 9.380 11.987 -11.102 1.00 37.00 219 VAL A C 1
ATOM 1643 O O . VAL A 1 219 ? 10.452 11.472 -10.789 1.00 37.00 219 VAL A O 1
ATOM 1646 N N . ILE A 1 220 ? 9.226 12.740 -12.191 1.00 34.84 220 ILE A N 1
ATOM 1647 C CA . ILE A 1 220 ? 10.353 13.267 -12.970 1.00 34.84 220 ILE A CA 1
ATOM 1648 C C . ILE A 1 220 ? 10.826 14.526 -12.243 1.00 34.84 220 ILE A C 1
ATOM 1650 O O . ILE A 1 220 ? 10.016 15.411 -11.958 1.00 34.84 220 ILE A O 1
ATOM 1654 N N . ALA A 1 221 ? 12.107 14.588 -11.880 1.00 34.78 221 ALA A N 1
ATOM 1655 C CA . ALA A 1 221 ? 12.663 15.800 -11.287 1.00 34.78 221 ALA A CA 1
ATOM 1656 C C . ALA A 1 221 ? 12.717 16.916 -12.349 1.00 34.78 221 ALA A C 1
ATOM 1658 O O . ALA A 1 221 ? 13.049 16.629 -13.499 1.00 34.78 221 ALA A O 1
ATOM 1659 N N . PRO A 1 222 ? 12.414 18.181 -12.006 1.00 30.27 222 PRO A N 1
ATOM 1660 C CA . PRO A 1 222 ? 12.647 19.282 -12.931 1.00 30.27 222 PRO A CA 1
ATOM 1661 C C . PRO A 1 222 ? 14.148 19.381 -13.237 1.00 30.27 222 PRO A C 1
ATOM 1663 O O . PRO A 1 222 ? 14.978 19.249 -12.332 1.00 30.27 222 PRO A O 1
ATOM 1666 N N . ALA A 1 223 ? 14.491 19.605 -14.508 1.00 33.53 223 ALA A N 1
ATOM 1667 C CA . ALA A 1 223 ? 15.861 19.899 -14.911 1.00 33.53 223 ALA A CA 1
ATOM 1668 C C . ALA A 1 223 ? 16.360 21.112 -14.108 1.00 33.53 223 ALA A C 1
ATOM 1670 O O . ALA A 1 223 ? 15.688 22.144 -14.060 1.00 33.53 223 ALA A O 1
ATOM 1671 N N . SER A 1 224 ? 17.492 20.962 -13.417 1.00 38.47 224 SER A N 1
ATOM 1672 C CA . SER A 1 224 ? 18.149 22.103 -12.772 1.00 38.47 224 SER A CA 1
ATOM 1673 C C . SER A 1 224 ? 18.718 23.038 -13.849 1.00 38.47 224 SER A C 1
ATOM 1675 O O . SER A 1 224 ? 19.127 22.527 -14.894 1.00 38.47 224 SER A O 1
ATOM 1677 N N . PRO A 1 225 ? 18.684 24.364 -13.624 1.00 50.22 225 PRO A N 1
ATOM 1678 C CA . PRO A 1 225 ? 19.140 25.363 -14.590 1.00 50.22 225 PRO A CA 1
ATOM 1679 C C . PRO A 1 225 ? 20.645 25.290 -14.865 1.00 50.22 225 PRO A C 1
ATOM 1681 O O . PRO A 1 225 ? 21.395 24.848 -13.963 1.00 50.22 225 PRO A O 1
#

Foldseek 3Di:
DVVVVVVLVVLVVVVQPLQQKKKKWFWAPDPDIDIDIDIFGFPDQDPQATKTKDWCLAPRNVRCVNPQWMKIWGDRVSQLWIWIFTAGKDFDPQVVFQVSLVPADLQVNLVQQLLQQHHADQDVVNVVVSSVVSNVQVPDDDPTDDNTMTIMGGGGDQDPVGGPSPIDSPPDDPDPDDDDDDDDDPDDDDDDDDDDDDDDDDDDDPDDPRDDPDDRDHDHDPDDD

InterPro domains:
  IPR000659 Pyridoxamine 5'-phosphate oxidase [PTHR10851] (1-133)
  IPR011576 Pyridoxamine 5'-phosphate oxidase, N-terminal [PF01243] (11-117)
  IPR012349 FMN-binding split barrel [G3DSA:2.30.110.10] (1-154)

pLDDT: mean 71.32, std 27.21, range [23.89, 98.19]

Sequence (225 aa):
MELFIRWLLHAVDGGVAEPHAMTVSTVSASAEPRPSARVLILKDIDRAGWHFAASSVSRKGAELARNPAVALTFYWPALGRQVRVEGVARADPPQLTAEDFRARSDVARTMALTGRQSQPYRDPTEISEALSKARLELDAPPPWSPTTGSRMQCAPTPSSSGSQTRIAGTAGCVTNATARAGPRHCCGREARQPNRDGSSSTSSSRRRYSHGITGMATVIAPASP

Organism: NCBI:txid386913